Protein AF-A0A841JIX0-F1 (afdb_monomer_lite)

Radius of gyration: 22.41 Å; chains: 1; bounding box: 49×36×81 Å

Secondary structure (DSSP, 8-state):
-------HHHHHHHHHHHHHHTHHHHHHHHHHHHTS--S-HHHHHHHHHHHHHHHHT-HHHHHHHHHHHHHHHHHHHHHHHHH--HHHHGGGGTS-PPPP-THHHHT--HHHHHHHHHHTTSS-HHHHHHHHHHIIIIIIHHHTT-HHHHTTT-EEEEEE--STTSPPEEEEEEGGGSTTHHHHHHHHHHHHHHHHHHHHHHHHHHHGGGGS-TTS---PPPPP---

Foldseek 3Di:
DDDDDQDPVNVVVVVQCVQQVCLVVLLVLLCLLLVDDLPPCQQNVLLVVLSVCSSSLVLLVSLQSLLVNLLSVLLVLVVLVVVNAPVVVCVCVVPVDDDDDSCVRPVDDSLVSLVVCVVVVLDDPVLSVVVVLCCQQRVVCSVVVPLCRPQPPPWDWDFDDDDPPDDTDIDIDRLSPDPVNVVVSSVSSNVCSSVSSLSSSQSCQSRSCSNPPVVDRPPDDRDDDDD

pLDDT: mean 85.59, std 12.54, range [37.72, 98.06]

Structure (mmCIF, N/CA/C/O backbone):
data_AF-A0A841JIX0-F1
#
_entry.id   AF-A0A841JIX0-F1
#
loop_
_atom_site.group_PDB
_atom_site.id
_atom_site.type_symbol
_atom_site.label_atom_id
_atom_site.label_alt_id
_atom_site.label_comp_id
_atom_site.label_asym_id
_atom_site.label_entity_id
_atom_site.label_seq_id
_atom_site.pdbx_PDB_ins_code
_atom_site.Cartn_x
_atom_site.Cartn_y
_atom_site.Cartn_z
_atom_site.occupancy
_atom_site.B_iso_or_equiv
_atom_site.auth_seq_id
_atom_site.auth_comp_id
_atom_site.auth_asym_id
_atom_site.auth_atom_id
_atom_site.pdbx_PDB_model_num
ATOM 1 N N . MET A 1 1 ? -26.847 14.791 39.588 1.00 37.72 1 MET A N 1
ATOM 2 C CA . MET A 1 1 ? -25.998 15.243 38.464 1.00 37.72 1 MET A CA 1
ATOM 3 C C . MET A 1 1 ? -26.853 15.231 37.213 1.00 37.72 1 MET A C 1
ATOM 5 O O . MET A 1 1 ? -27.379 14.176 36.897 1.00 37.72 1 MET A O 1
ATOM 9 N N . LYS A 1 2 ? -27.079 16.381 36.569 1.00 40.59 2 LYS A N 1
ATOM 10 C CA . LYS A 1 2 ? -27.735 16.415 35.253 1.00 40.59 2 LYS A CA 1
ATOM 11 C C . LYS A 1 2 ? -26.678 16.040 34.217 1.00 40.59 2 LYS A C 1
ATOM 13 O O . LYS A 1 2 ? -25.680 16.749 34.122 1.00 40.59 2 LYS A O 1
ATOM 18 N N . GLU A 1 3 ? -26.867 14.931 33.507 1.00 45.16 3 GLU A N 1
ATOM 19 C CA . GLU A 1 3 ? -26.098 14.645 32.294 1.00 45.16 3 GLU A CA 1
ATOM 20 C C . GLU A 1 3 ? -26.324 15.801 31.322 1.00 45.16 3 GLU A C 1
ATOM 22 O O . GLU A 1 3 ? -27.454 16.102 30.936 1.00 45.16 3 GLU A O 1
ATOM 27 N N . THR A 1 4 ? -25.258 16.528 31.005 1.00 57.25 4 THR A N 1
ATOM 28 C CA . THR A 1 4 ? -25.310 17.618 30.039 1.00 57.25 4 THR A CA 1
ATOM 29 C C . THR A 1 4 ? -25.551 17.007 28.666 1.00 57.25 4 THR A C 1
ATOM 31 O O . THR A 1 4 ? -24.679 16.331 28.124 1.00 57.25 4 THR A O 1
ATOM 34 N N . GLU A 1 5 ? -26.742 17.229 28.118 1.00 56.84 5 GLU A N 1
ATOM 35 C CA . GLU A 1 5 ? -27.159 16.702 26.821 1.00 56.84 5 GLU A CA 1
ATOM 36 C C . GLU A 1 5 ? -26.184 17.173 25.722 1.00 56.84 5 GLU A C 1
ATOM 38 O O . GLU A 1 5 ? -25.984 18.373 25.493 1.00 56.84 5 GLU A O 1
ATOM 43 N N . MET A 1 6 ? -25.491 16.222 25.090 1.00 68.31 6 MET A N 1
ATOM 44 C CA . MET A 1 6 ? -24.488 16.503 24.066 1.00 68.31 6 MET A CA 1
ATOM 45 C C . MET A 1 6 ? -25.188 16.831 22.746 1.00 68.31 6 MET A C 1
ATOM 47 O O . MET A 1 6 ? -25.712 15.952 22.068 1.00 68.31 6 MET A O 1
ATOM 51 N N . THR A 1 7 ? -25.199 18.113 22.376 1.00 79.75 7 THR A N 1
ATOM 52 C CA . THR A 1 7 ? -25.824 18.561 21.126 1.00 79.75 7 THR A CA 1
ATOM 53 C C . THR A 1 7 ? -25.061 18.039 19.905 1.00 79.75 7 THR A C 1
ATOM 55 O O . THR A 1 7 ? -23.844 17.837 19.945 1.00 79.75 7 THR A O 1
ATOM 58 N N . ARG A 1 8 ? -25.769 17.855 18.782 1.00 61.97 8 ARG A N 1
ATOM 59 C CA . ARG A 1 8 ? -25.197 17.375 17.510 1.00 61.97 8 ARG A CA 1
ATOM 60 C C . ARG A 1 8 ? -23.995 18.210 17.052 1.00 61.97 8 ARG A C 1
ATOM 62 O O . ARG A 1 8 ? -23.012 17.644 16.583 1.00 61.97 8 ARG A O 1
ATOM 69 N N . GLU A 1 9 ? -24.042 19.532 17.226 1.00 74.25 9 GLU A N 1
ATOM 70 C CA . GLU A 1 9 ? -22.932 20.433 16.881 1.00 74.25 9 GLU A CA 1
ATOM 71 C C . GLU A 1 9 ? -21.717 20.247 17.795 1.00 74.25 9 GLU A C 1
ATOM 73 O O . GLU A 1 9 ? -20.586 20.256 17.315 1.00 74.25 9 GLU A O 1
ATOM 78 N N . LYS A 1 10 ? -21.928 20.025 19.101 1.00 66.19 10 LYS A N 1
ATOM 79 C CA . LYS A 1 10 ? -20.838 19.749 20.050 1.00 66.19 10 LYS A CA 1
ATOM 80 C C . LYS A 1 10 ? -20.182 18.399 19.777 1.00 66.19 10 LYS A C 1
ATOM 82 O O . LYS A 1 10 ? -18.958 18.309 19.828 1.00 66.19 10 LYS A O 1
ATOM 87 N N . LEU A 1 11 ? -20.972 17.382 19.431 1.00 57.88 11 LEU A N 1
ATOM 88 C CA . LEU A 1 11 ? -20.460 16.074 19.020 1.00 57.88 11 LEU A CA 1
ATOM 89 C C . LEU A 1 11 ? -19.642 16.176 17.723 1.0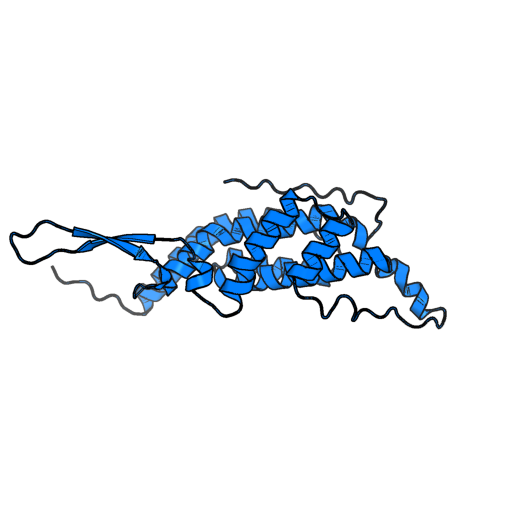0 57.88 11 LEU A C 1
ATOM 91 O O . LEU A 1 11 ? -18.514 15.695 17.676 1.00 57.88 11 LEU A O 1
ATOM 95 N N . LEU A 1 12 ? -20.173 16.850 16.695 1.00 60.22 12 LEU A N 1
ATOM 96 C CA . LEU A 1 12 ? -19.459 17.092 15.435 1.00 60.22 12 LEU A CA 1
ATOM 97 C C . LEU A 1 12 ? -18.158 17.866 15.660 1.00 60.22 12 LEU A C 1
ATOM 99 O O . LEU A 1 12 ? -17.115 17.456 15.162 1.00 60.22 12 LEU A O 1
ATOM 103 N N . SER A 1 13 ? -18.203 18.943 16.444 1.00 68.56 13 SER A N 1
ATOM 104 C CA . SER A 1 13 ? -17.020 19.736 16.780 1.00 68.56 13 SER A CA 1
ATOM 105 C C . SER A 1 13 ? -15.977 18.900 17.524 1.00 68.56 13 SER A C 1
ATOM 107 O O . SER A 1 13 ? -14.810 18.914 17.151 1.00 68.56 13 SER A O 1
ATOM 109 N N . SER A 1 14 ? -16.385 18.083 18.499 1.00 61.22 14 SER A N 1
ATOM 110 C CA . SER A 1 14 ? -15.478 17.191 19.232 1.00 61.22 14 SER A CA 1
ATOM 111 C C . SER A 1 14 ? -14.825 16.134 18.331 1.00 61.22 14 SER A C 1
ATOM 113 O O . SER A 1 14 ? -13.613 15.929 18.416 1.00 61.22 14 SER A O 1
ATOM 115 N N . ILE A 1 15 ? -15.592 15.517 17.423 1.00 63.22 15 ILE A N 1
ATOM 116 C CA . ILE A 1 15 ? -15.074 14.551 16.440 1.00 63.22 15 ILE A CA 1
ATOM 117 C C . ILE A 1 15 ? -14.079 15.227 15.492 1.00 63.22 15 ILE A C 1
ATOM 119 O O . ILE A 1 15 ? -12.997 14.693 15.245 1.00 63.22 15 ILE A O 1
ATOM 123 N N . LEU A 1 16 ? -14.425 16.407 14.970 1.00 64.69 16 LEU A N 1
ATOM 124 C CA . LEU A 1 16 ? -13.561 17.157 14.061 1.00 64.69 16 LEU A CA 1
ATOM 125 C C . LEU A 1 16 ? -12.286 17.610 14.779 1.00 64.69 16 LEU A C 1
ATOM 127 O O . LEU A 1 16 ? -11.196 17.359 14.276 1.00 64.69 16 LEU A O 1
ATOM 131 N N . MET A 1 17 ? -12.388 18.192 15.976 1.00 65.94 17 MET A N 1
ATOM 132 C CA . MET A 1 17 ? -11.222 18.624 16.752 1.00 65.94 17 MET A CA 1
ATOM 133 C C . MET A 1 17 ? -10.288 17.459 17.089 1.00 65.94 17 MET A C 1
ATOM 135 O O . MET A 1 17 ? -9.080 17.616 16.941 1.00 65.94 17 MET A O 1
ATOM 139 N N . GLY A 1 18 ? -10.817 16.284 17.451 1.00 68.00 18 GLY A N 1
ATOM 140 C CA . GLY A 1 18 ? -10.003 15.083 17.674 1.00 68.00 18 GLY A CA 1
ATOM 141 C C . GLY A 1 18 ? -9.320 14.568 16.400 1.00 68.00 18 GLY A C 1
ATOM 142 O O . GLY A 1 18 ? -8.139 14.222 16.414 1.00 68.00 18 GLY A O 1
ATOM 143 N N . LYS A 1 19 ? -10.020 14.572 15.257 1.00 65.62 19 LYS A N 1
ATOM 144 C CA . LYS A 1 19 ? -9.418 14.176 13.972 1.00 65.62 19 LYS A CA 1
ATOM 145 C C . LYS A 1 19 ? -8.372 15.176 13.479 1.00 65.62 19 LYS A C 1
ATOM 147 O O . LYS A 1 19 ? -7.375 14.750 12.894 1.00 65.62 19 LYS A O 1
ATOM 152 N N . PHE A 1 20 ? -8.562 16.473 13.718 1.00 66.31 20 PHE A N 1
ATOM 153 C CA . PHE A 1 20 ? -7.634 17.526 13.300 1.00 66.31 20 PHE A CA 1
ATOM 154 C C . PHE A 1 20 ? -6.476 17.751 14.276 1.00 66.31 20 PHE A C 1
ATOM 156 O O . PHE A 1 20 ? -5.405 18.158 13.829 1.00 66.31 20 PHE A O 1
ATOM 163 N N . SER A 1 21 ? -6.611 17.418 15.566 1.00 71.62 21 SER A N 1
ATOM 164 C CA . SER A 1 21 ? -5.494 17.522 16.520 1.00 71.62 21 SER A CA 1
ATOM 165 C C . SER A 1 21 ? -4.303 16.655 16.111 1.00 71.62 21 SER A C 1
ATOM 167 O O . SER A 1 21 ? -3.154 17.041 16.310 1.00 71.62 21 SER A O 1
ATOM 169 N N . SER A 1 22 ? -4.565 15.519 15.460 1.00 79.94 22 SER A N 1
ATOM 170 C CA . SER A 1 22 ? -3.525 14.642 14.912 1.00 79.94 22 SER A CA 1
ATOM 171 C C . SER A 1 22 ? -3.105 15.009 13.486 1.00 79.94 22 SER A C 1
ATOM 173 O O . SER A 1 22 ? -2.127 14.457 12.986 1.00 79.94 22 SER A O 1
ATOM 175 N N . ALA A 1 23 ? -3.803 15.929 12.809 1.00 83.56 23 ALA A N 1
ATOM 176 C CA . ALA A 1 23 ? -3.515 16.272 11.416 1.00 83.56 23 ALA A CA 1
ATOM 177 C C . ALA A 1 23 ? -2.129 16.903 11.247 1.00 83.56 23 ALA A C 1
ATOM 179 O O . ALA A 1 23 ? -1.459 16.599 10.269 1.00 83.56 23 ALA A O 1
ATOM 180 N N . VAL A 1 24 ? -1.660 17.701 12.213 1.00 84.12 24 VAL A N 1
ATOM 181 C CA . VAL A 1 24 ? -0.304 18.284 12.184 1.00 84.12 24 VAL A CA 1
ATOM 182 C C . VAL A 1 24 ? 0.767 17.191 12.230 1.00 84.12 24 VAL A C 1
ATOM 184 O O . VAL A 1 24 ? 1.710 17.215 11.444 1.00 84.12 24 VAL A O 1
ATOM 187 N N . VAL A 1 25 ? 0.594 16.191 13.102 1.00 89.25 25 VAL A N 1
ATOM 188 C CA . VAL A 1 25 ? 1.513 15.045 13.205 1.00 89.25 25 VAL A CA 1
ATOM 189 C C . VAL A 1 25 ? 1.504 14.233 11.911 1.00 89.25 25 VAL A C 1
ATOM 191 O O . VAL A 1 25 ? 2.561 13.934 11.357 1.00 89.25 25 VAL A O 1
ATOM 194 N N . ARG A 1 26 ? 0.312 13.932 11.384 1.00 92.62 26 ARG A N 1
ATOM 195 C CA . ARG A 1 26 ? 0.165 13.182 10.131 1.00 92.62 26 ARG A CA 1
ATOM 196 C C . ARG A 1 26 ? 0.686 13.946 8.922 1.00 92.62 26 ARG A C 1
ATOM 198 O O . ARG A 1 26 ? 1.206 13.322 8.006 1.00 92.62 26 ARG A O 1
ATOM 205 N N . LEU A 1 27 ? 0.574 15.273 8.918 1.00 91.44 27 LEU A N 1
ATOM 206 C CA . LEU A 1 27 ? 1.157 16.132 7.892 1.00 91.44 27 LEU A CA 1
ATOM 207 C C . LEU A 1 27 ? 2.681 16.049 7.920 1.00 91.44 27 LEU A C 1
ATOM 209 O O . LEU A 1 27 ? 3.275 15.807 6.876 1.00 91.44 27 LEU A O 1
ATOM 213 N N . ALA A 1 28 ? 3.300 16.165 9.097 1.00 91.00 28 ALA A N 1
ATOM 214 C CA . ALA A 1 28 ? 4.748 16.019 9.237 1.00 91.00 28 ALA A CA 1
ATOM 215 C C . ALA A 1 28 ? 5.239 14.640 8.759 1.00 91.00 28 ALA A C 1
ATOM 217 O O . ALA A 1 28 ? 6.273 14.537 8.106 1.00 91.00 28 ALA A O 1
ATOM 218 N N . GLN A 1 29 ? 4.470 13.579 9.026 1.00 93.62 29 GLN A N 1
ATOM 219 C CA . GLN A 1 29 ? 4.743 12.244 8.490 1.00 93.62 29 GLN A CA 1
ATOM 220 C C . GLN A 1 29 ? 4.590 12.204 6.964 1.00 93.62 29 GLN A C 1
ATOM 222 O O . GLN A 1 29 ? 5.524 11.819 6.268 1.00 93.62 29 GLN A O 1
ATOM 227 N N . ALA A 1 30 ? 3.447 12.638 6.426 1.00 93.88 30 ALA A N 1
ATOM 228 C CA . ALA A 1 30 ? 3.170 12.623 4.991 1.00 93.88 30 ALA A CA 1
ATOM 229 C C . ALA A 1 30 ? 4.178 13.458 4.185 1.00 93.88 30 ALA A C 1
ATOM 231 O O . ALA A 1 30 ? 4.522 13.069 3.073 1.00 93.88 30 ALA A O 1
ATOM 232 N N . GLN A 1 31 ? 4.717 14.538 4.755 1.00 93.44 31 GLN A N 1
ATOM 233 C CA . GLN A 1 31 ? 5.768 15.347 4.132 1.00 93.44 31 GLN A CA 1
ATOM 234 C C . GLN A 1 31 ? 7.029 14.539 3.798 1.00 93.44 31 GLN A C 1
ATOM 236 O O . GLN A 1 31 ? 7.678 14.845 2.803 1.00 93.44 31 GLN A O 1
ATOM 241 N N . LEU A 1 32 ? 7.337 13.468 4.539 1.00 91.94 32 LEU A N 1
ATOM 242 C CA . LEU A 1 32 ? 8.440 12.555 4.202 1.00 91.94 32 LEU A CA 1
ATOM 243 C C . LEU A 1 32 ? 8.226 11.840 2.857 1.00 91.94 32 LEU A C 1
ATOM 245 O O . LEU A 1 32 ? 9.189 11.430 2.222 1.00 91.94 32 LEU A O 1
ATOM 249 N N . ILE A 1 33 ? 6.967 11.685 2.436 1.00 93.38 33 ILE A N 1
ATOM 250 C CA . ILE A 1 33 ? 6.562 11.050 1.175 1.00 93.38 33 ILE A CA 1
ATOM 251 C C . ILE A 1 33 ? 6.367 12.099 0.074 1.00 93.38 33 ILE A C 1
ATOM 253 O O . ILE A 1 33 ? 6.728 11.881 -1.081 1.00 93.38 33 ILE A O 1
ATOM 257 N N . THR A 1 34 ? 5.759 13.238 0.407 1.00 91.00 34 THR A N 1
ATOM 258 C CA . THR A 1 34 ? 5.333 14.237 -0.584 1.00 91.00 34 THR A CA 1
ATOM 259 C C . THR A 1 34 ? 6.394 15.291 -0.901 1.00 91.00 34 THR A C 1
ATOM 261 O O . THR A 1 34 ? 6.181 16.090 -1.807 1.00 91.00 34 THR A O 1
ATOM 264 N N . ALA A 1 35 ? 7.510 15.337 -0.164 1.00 89.31 35 ALA A N 1
ATOM 265 C CA . ALA A 1 35 ? 8.604 16.278 -0.428 1.00 89.31 35 ALA A CA 1
ATOM 266 C C . ALA A 1 35 ? 9.336 16.002 -1.751 1.00 89.31 35 ALA A C 1
ATOM 268 O O . ALA A 1 35 ? 9.959 16.898 -2.313 1.00 89.31 35 ALA A O 1
ATOM 269 N N . GLU A 1 36 ? 9.254 14.772 -2.247 1.00 88.00 36 GLU A N 1
ATOM 270 C CA . GLU A 1 36 ? 9.905 14.337 -3.476 1.00 88.00 36 GLU A CA 1
ATOM 271 C C . GLU A 1 36 ? 8.850 13.923 -4.499 1.00 88.00 36 GLU A C 1
ATOM 273 O O . GLU A 1 36 ? 7.800 13.390 -4.143 1.00 88.00 36 GLU A O 1
ATOM 278 N N . SER A 1 37 ? 9.130 14.163 -5.778 1.00 90.38 37 SER A N 1
ATOM 279 C CA . SER A 1 37 ? 8.305 13.713 -6.900 1.00 90.38 37 SER A CA 1
ATOM 280 C C . SER A 1 37 ? 9.047 12.628 -7.665 1.00 90.38 37 SER A C 1
ATOM 282 O O . SER A 1 37 ? 10.252 12.750 -7.895 1.00 90.38 37 SER A O 1
ATOM 284 N N . PHE A 1 38 ? 8.332 11.588 -8.091 1.00 91.38 38 PHE A N 1
ATOM 285 C CA . PHE A 1 38 ? 8.901 10.562 -8.958 1.00 91.38 38 PHE A CA 1
ATOM 286 C C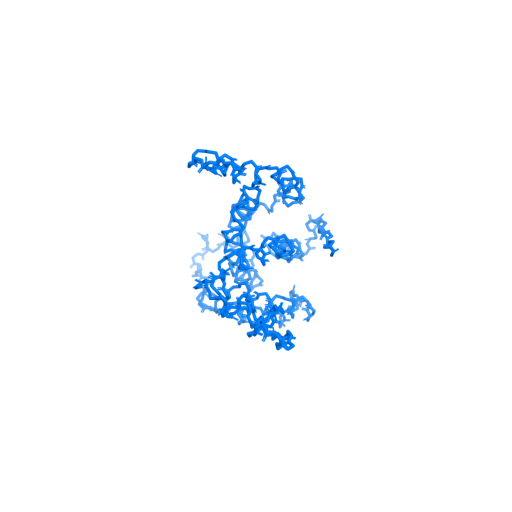 . PHE A 1 38 ? 8.875 10.959 -10.430 1.00 91.38 38 PHE A C 1
ATOM 288 O O . PHE A 1 38 ? 9.497 10.263 -11.230 1.00 91.38 38 PHE A O 1
ATOM 295 N N . MET A 1 39 ? 8.199 12.056 -10.791 1.00 89.62 39 MET A N 1
ATOM 296 C CA . MET A 1 39 ? 7.989 12.482 -12.179 1.00 89.62 39 MET A CA 1
ATOM 297 C C . MET A 1 39 ? 7.285 11.400 -13.014 1.00 89.62 39 MET A C 1
ATOM 299 O O . MET A 1 39 ? 7.548 11.248 -14.206 1.00 89.62 39 MET A O 1
ATOM 303 N N . VAL A 1 40 ? 6.394 10.640 -12.374 1.00 90.06 40 VAL A N 1
ATOM 304 C CA . VAL A 1 40 ? 5.544 9.624 -13.002 1.00 90.06 40 VAL A CA 1
ATOM 305 C C . VAL A 1 40 ? 4.117 9.889 -12.522 1.00 90.06 40 VAL A C 1
ATOM 307 O O . VAL A 1 40 ? 3.743 9.412 -11.447 1.00 90.06 40 VAL A O 1
ATOM 310 N N . PRO A 1 41 ? 3.314 10.670 -13.270 1.00 90.00 41 PRO A N 1
ATOM 311 C CA . PRO A 1 41 ? 1.983 11.104 -12.838 1.00 90.00 41 PRO A CA 1
ATOM 312 C C . PRO A 1 41 ? 1.064 9.959 -12.397 1.00 90.00 41 PRO A C 1
ATOM 314 O O . PRO A 1 41 ? 0.338 10.092 -11.413 1.00 90.00 41 PRO A O 1
ATOM 317 N N . GLU A 1 42 ? 1.148 8.809 -13.067 1.00 88.62 42 GLU A N 1
ATOM 318 C CA . GLU A 1 42 ? 0.384 7.593 -12.766 1.00 88.62 42 GLU A CA 1
ATOM 319 C C . GLU A 1 42 ? 0.683 7.019 -11.370 1.00 88.62 42 GLU A C 1
ATOM 321 O O . GLU A 1 42 ? -0.088 6.206 -10.858 1.00 88.62 42 GLU A O 1
ATOM 326 N N . ILE A 1 43 ? 1.795 7.433 -10.757 1.00 93.75 43 ILE A N 1
ATOM 327 C CA . ILE A 1 43 ? 2.223 7.064 -9.405 1.00 93.75 43 ILE A CA 1
ATOM 328 C C . ILE A 1 43 ? 2.070 8.258 -8.459 1.00 93.75 43 ILE A C 1
ATOM 330 O O . ILE A 1 43 ? 1.509 8.108 -7.374 1.00 93.75 43 ILE A O 1
ATOM 334 N N . ASP A 1 44 ? 2.559 9.436 -8.857 1.00 94.38 44 ASP A N 1
ATOM 335 C CA . ASP A 1 44 ? 2.584 10.638 -8.018 1.00 94.38 44 ASP A CA 1
ATOM 336 C C . ASP A 1 44 ? 1.171 11.070 -7.602 1.00 94.38 44 ASP A C 1
ATOM 338 O O . ASP A 1 44 ? 0.943 11.361 -6.429 1.00 94.38 44 ASP A O 1
ATOM 342 N N . ILE A 1 45 ? 0.201 11.052 -8.523 1.00 94.56 45 ILE A N 1
ATOM 343 C CA . ILE A 1 45 ? -1.181 11.469 -8.242 1.00 94.56 45 ILE A CA 1
ATOM 344 C C . ILE A 1 45 ? -1.834 10.577 -7.168 1.00 94.56 45 ILE A C 1
ATOM 346 O O . ILE A 1 45 ? -2.169 11.101 -6.101 1.00 94.56 45 ILE A O 1
ATOM 350 N N . PRO A 1 46 ? -1.975 9.246 -7.360 1.00 95.38 46 PRO A N 1
ATOM 351 C CA . PRO A 1 46 ? -2.592 8.390 -6.344 1.00 95.38 46 PRO A CA 1
ATOM 352 C C . PRO A 1 46 ? -1.794 8.348 -5.031 1.00 95.38 46 PRO A C 1
ATOM 354 O O . PRO A 1 46 ? -2.387 8.192 -3.960 1.00 95.38 46 PRO A O 1
ATOM 357 N N . ARG A 1 47 ? -0.464 8.533 -5.076 1.00 96.25 47 ARG A N 1
ATOM 358 C CA . ARG A 1 47 ? 0.360 8.681 -3.866 1.00 96.25 47 ARG A CA 1
ATOM 359 C C . ARG A 1 47 ? -0.045 9.917 -3.062 1.00 96.25 47 ARG A C 1
ATOM 361 O O . ARG A 1 47 ? -0.295 9.805 -1.861 1.00 96.25 47 ARG A O 1
ATOM 368 N N . MET A 1 48 ? -0.142 11.076 -3.714 1.00 96.88 48 MET A N 1
ATOM 369 C CA . MET A 1 48 ? -0.548 12.329 -3.070 1.00 96.88 48 MET A CA 1
ATOM 370 C C . MET A 1 48 ? -1.966 12.239 -2.498 1.00 96.88 48 MET A C 1
ATOM 372 O O . MET A 1 48 ? -2.209 12.696 -1.381 1.00 96.88 48 MET A O 1
ATOM 376 N N . GLU A 1 49 ? -2.897 11.605 -3.211 1.00 97.50 49 GLU A N 1
ATOM 377 C CA . GLU A 1 49 ? -4.269 11.399 -2.732 1.00 97.50 49 GLU A CA 1
ATOM 378 C C . GLU A 1 49 ? -4.328 10.512 -1.479 1.00 97.50 49 GLU A C 1
ATOM 380 O O . GLU A 1 49 ? -5.032 10.847 -0.517 1.00 97.50 49 GLU A O 1
ATOM 385 N N . ALA A 1 50 ? -3.554 9.421 -1.441 1.00 98.00 50 ALA A N 1
ATOM 386 C CA . ALA A 1 50 ? -3.443 8.568 -0.258 1.00 98.00 50 ALA A CA 1
ATOM 387 C C . ALA A 1 50 ? -2.867 9.342 0.944 1.00 98.00 50 ALA A C 1
ATOM 389 O O . ALA A 1 50 ? -3.425 9.281 2.046 1.00 98.00 50 ALA A O 1
ATOM 390 N N . CYS A 1 51 ? -1.811 10.137 0.728 1.00 97.19 51 CYS A N 1
ATOM 391 C CA . CYS A 1 51 ? -1.245 11.027 1.744 1.00 97.19 51 CYS A CA 1
ATOM 392 C C . CYS A 1 51 ? -2.267 12.057 2.245 1.00 97.19 51 CYS A C 1
ATOM 394 O O . CYS A 1 51 ? -2.412 12.234 3.453 1.00 97.19 51 CYS A O 1
ATOM 396 N N . ASN A 1 52 ? -3.029 12.691 1.354 1.00 96.00 52 ASN A N 1
ATOM 397 C CA . ASN A 1 52 ? -4.062 13.654 1.740 1.00 96.00 52 ASN A CA 1
ATOM 398 C C . ASN A 1 52 ? -5.139 12.999 2.615 1.00 96.00 52 ASN A C 1
ATOM 400 O O . ASN A 1 52 ? -5.490 13.541 3.665 1.00 96.00 52 ASN A O 1
ATOM 404 N N . CYS A 1 53 ? -5.601 11.800 2.243 1.00 96.56 53 CYS A N 1
ATOM 405 C CA . CYS A 1 53 ? -6.542 11.023 3.053 1.00 96.56 53 CYS A CA 1
ATOM 406 C C . CYS A 1 53 ? -5.973 10.689 4.437 1.00 96.56 53 CYS A C 1
ATOM 408 O O . CYS A 1 53 ? -6.693 10.766 5.437 1.00 96.56 53 CYS A O 1
ATOM 410 N N . TYR A 1 54 ? -4.680 10.356 4.509 1.00 96.00 54 TYR A N 1
ATOM 411 C CA . TYR A 1 54 ? -3.991 10.136 5.776 1.00 96.00 54 TYR A CA 1
ATOM 412 C C . TYR A 1 54 ? -4.021 11.399 6.644 1.00 96.00 54 TYR A C 1
ATOM 414 O O . TYR A 1 54 ? -4.493 11.346 7.778 1.00 96.00 54 TYR A O 1
ATOM 422 N N . VAL A 1 55 ? -3.601 12.546 6.100 1.00 93.81 55 VAL A N 1
ATOM 423 C CA . VAL A 1 55 ? -3.508 13.824 6.826 1.00 93.81 55 VAL A CA 1
ATOM 424 C C . VAL A 1 55 ? -4.850 14.245 7.423 1.00 93.81 55 VAL A C 1
ATOM 426 O O . VAL A 1 55 ? -4.911 14.565 8.616 1.00 93.81 55 VAL A O 1
ATOM 429 N N . ILE A 1 56 ? -5.934 14.181 6.643 1.00 91.62 56 ILE A N 1
ATOM 430 C CA . ILE A 1 56 ? -7.276 14.593 7.096 1.00 91.62 56 ILE A CA 1
ATOM 431 C C . ILE A 1 56 ? -7.969 13.554 7.994 1.00 91.62 56 ILE A C 1
ATOM 433 O O . ILE A 1 56 ? -9.046 13.818 8.525 1.00 91.62 56 ILE A O 1
ATOM 437 N N . GLY A 1 57 ? -7.378 12.370 8.181 1.00 90.38 57 GLY A N 1
ATOM 438 C CA . GLY A 1 57 ? -7.948 11.317 9.024 1.00 90.38 57 GLY A CA 1
ATOM 439 C C . GLY A 1 57 ? -9.092 10.543 8.380 1.00 90.38 57 GLY A C 1
ATOM 440 O O . GLY A 1 57 ? -9.940 9.986 9.082 1.00 90.38 57 GLY A O 1
ATOM 441 N N . ALA A 1 58 ? -9.105 10.489 7.049 1.00 92.50 58 ALA A N 1
ATOM 442 C CA . ALA A 1 58 ? -9.916 9.563 6.269 1.00 92.50 58 ALA A CA 1
ATOM 443 C C . ALA A 1 58 ? -9.144 8.239 6.109 1.00 92.50 58 ALA A C 1
ATOM 445 O O . ALA A 1 58 ? -8.731 7.860 5.014 1.00 92.50 58 ALA A O 1
ATOM 446 N N . ILE A 1 59 ? -8.885 7.551 7.226 1.00 94.06 59 ILE A N 1
ATOM 447 C CA . ILE A 1 59 ? -7.867 6.492 7.284 1.00 94.06 59 ILE A CA 1
ATOM 448 C C . ILE A 1 59 ? -8.249 5.253 6.467 1.00 94.06 59 ILE A C 1
ATOM 450 O O . ILE A 1 59 ? -7.419 4.731 5.723 1.00 94.06 59 ILE A O 1
ATOM 454 N N . SER A 1 60 ? -9.509 4.824 6.521 1.00 93.62 60 SER A N 1
ATOM 455 C CA . SER A 1 60 ? -9.995 3.728 5.670 1.00 93.62 60 SER A CA 1
ATOM 456 C C . SER A 1 60 ? -9.879 4.058 4.167 1.00 93.62 60 SER A C 1
ATOM 458 O O . SER A 1 60 ? -9.526 3.190 3.364 1.00 93.62 60 SER A O 1
ATOM 460 N N . ALA A 1 61 ? -10.086 5.324 3.780 1.00 95.00 61 ALA A N 1
ATOM 461 C CA . ALA A 1 61 ? -9.880 5.781 2.403 1.00 95.00 61 ALA A CA 1
ATOM 462 C C . ALA A 1 61 ? -8.389 5.801 2.025 1.00 95.00 61 ALA A C 1
ATOM 464 O O . ALA A 1 61 ? -8.032 5.335 0.948 1.00 95.00 61 ALA A O 1
ATOM 465 N N . CYS A 1 62 ? -7.510 6.238 2.935 1.00 97.44 62 CYS A N 1
ATOM 466 C CA . CYS A 1 62 ? -6.057 6.152 2.762 1.00 97.44 62 CYS A CA 1
ATOM 467 C C . CYS A 1 62 ? -5.603 4.709 2.484 1.00 97.44 62 CYS A C 1
ATOM 469 O O . CYS A 1 62 ? -4.900 4.471 1.502 1.00 97.44 62 CYS A O 1
ATOM 471 N N . ILE A 1 63 ? -6.051 3.730 3.280 1.00 97.88 63 ILE A N 1
ATOM 472 C CA . ILE A 1 63 ? -5.724 2.309 3.059 1.00 97.88 63 ILE A CA 1
ATOM 473 C C . ILE A 1 63 ? -6.227 1.838 1.690 1.00 97.88 63 ILE A C 1
ATOM 475 O O . ILE A 1 63 ? -5.501 1.158 0.965 1.00 97.88 63 ILE A O 1
ATOM 479 N N . THR A 1 64 ? -7.444 2.227 1.311 1.00 96.38 64 THR A N 1
ATOM 480 C CA . THR A 1 64 ? -8.043 1.850 0.022 1.00 96.38 64 THR A CA 1
ATOM 481 C C . THR A 1 64 ? -7.256 2.420 -1.160 1.00 96.38 64 THR A C 1
ATOM 483 O O . THR A 1 64 ? -6.894 1.679 -2.071 1.00 96.38 64 THR A O 1
ATOM 486 N N . LEU A 1 65 ? -6.900 3.705 -1.123 1.00 97.44 65 LEU A N 1
ATOM 487 C CA . LEU A 1 65 ? -6.057 4.325 -2.150 1.00 97.44 65 LEU A CA 1
ATOM 488 C C . LEU A 1 65 ? -4.649 3.722 -2.172 1.00 97.44 65 LEU A C 1
ATOM 490 O O . LEU A 1 65 ? -4.101 3.489 -3.246 1.00 97.44 65 LEU A O 1
ATOM 494 N N . THR A 1 66 ? -4.097 3.365 -1.010 1.00 98.06 66 THR A N 1
ATOM 495 C CA . THR A 1 66 ? -2.811 2.655 -0.914 1.00 98.06 66 THR A CA 1
ATOM 496 C C . THR A 1 66 ? -2.882 1.270 -1.571 1.00 98.06 66 THR A C 1
ATOM 498 O O . THR A 1 66 ? -1.937 0.866 -2.247 1.00 98.06 66 THR A O 1
ATOM 501 N N . ASN A 1 67 ? -4.010 0.554 -1.450 1.00 97.00 67 ASN A N 1
ATOM 502 C CA . ASN A 1 67 ? -4.236 -0.708 -2.166 1.00 97.00 67 ASN A CA 1
ATOM 503 C C . ASN A 1 67 ? -4.222 -0.506 -3.686 1.00 97.00 67 ASN A C 1
ATOM 505 O O . ASN A 1 67 ? -3.581 -1.279 -4.401 1.00 97.00 67 ASN A O 1
ATOM 509 N N . HIS A 1 68 ? -4.913 0.527 -4.178 1.00 95.19 68 HIS A N 1
ATOM 510 C CA . HIS A 1 68 ? -4.936 0.852 -5.604 1.00 95.19 68 HIS A CA 1
ATOM 511 C C . HIS A 1 68 ? -3.551 1.249 -6.121 1.00 95.19 68 HIS A C 1
ATOM 513 O O . HIS A 1 68 ? -3.131 0.742 -7.162 1.00 95.19 68 HIS A O 1
ATOM 519 N N . LEU A 1 69 ? -2.823 2.078 -5.366 1.00 97.06 69 LEU A N 1
ATOM 520 C CA . LEU A 1 69 ? -1.447 2.463 -5.667 1.00 97.06 69 LEU A CA 1
ATOM 521 C C . LEU A 1 69 ? -0.540 1.233 -5.773 1.00 97.06 69 LEU A C 1
ATOM 523 O O . LEU A 1 69 ? 0.143 1.074 -6.779 1.00 97.06 69 LEU A O 1
ATOM 527 N N . LEU A 1 70 ? -0.570 0.335 -4.781 1.00 97.56 70 LEU A N 1
ATOM 528 C CA . LEU A 1 70 ? 0.235 -0.888 -4.788 1.00 97.56 70 LEU A CA 1
ATOM 529 C C . LEU A 1 70 ? -0.090 -1.773 -5.999 1.00 97.56 70 LEU A C 1
ATOM 531 O O . LEU A 1 70 ? 0.817 -2.212 -6.705 1.00 97.56 70 LEU A O 1
ATOM 535 N N . GLU A 1 71 ? -1.375 -2.033 -6.258 1.00 95.56 71 GLU A N 1
ATOM 536 C CA . GLU A 1 71 ? -1.777 -2.911 -7.358 1.00 95.56 71 GLU A CA 1
ATOM 537 C C . GLU A 1 71 ? -1.398 -2.331 -8.722 1.00 95.56 71 GLU A C 1
ATOM 539 O O . GLU A 1 71 ? -0.848 -3.054 -9.562 1.00 95.56 71 GLU A O 1
ATOM 544 N N . ARG A 1 72 ? -1.635 -1.031 -8.932 1.00 94.38 72 ARG A N 1
ATOM 545 C CA . ARG A 1 72 ? -1.248 -0.360 -10.173 1.00 94.38 72 ARG A CA 1
ATOM 546 C C . ARG A 1 72 ? 0.267 -0.338 -10.328 1.00 94.38 72 ARG A C 1
ATOM 548 O O . ARG A 1 72 ? 0.760 -0.751 -11.374 1.00 94.38 72 ARG A O 1
ATOM 555 N N . TYR A 1 73 ? 0.998 0.057 -9.286 1.00 96.62 73 TYR A N 1
ATOM 556 C CA . TYR A 1 73 ? 2.453 0.155 -9.326 1.00 96.62 73 TYR A CA 1
ATOM 557 C C . TYR A 1 73 ? 3.117 -1.182 -9.659 1.00 96.62 73 TYR A C 1
ATOM 559 O O . TYR A 1 73 ? 3.971 -1.238 -10.537 1.00 96.62 73 TYR A O 1
ATOM 567 N N . CYS A 1 74 ? 2.699 -2.283 -9.022 1.00 97.00 74 CYS A N 1
ATOM 568 C CA . CYS A 1 74 ? 3.271 -3.599 -9.309 1.00 97.00 74 CYS A CA 1
ATOM 569 C C . CYS A 1 74 ? 3.056 -4.031 -10.769 1.00 97.00 74 CYS A C 1
ATOM 571 O O . CYS A 1 74 ? 3.940 -4.657 -11.355 1.00 97.00 74 CYS A O 1
ATOM 573 N N . LYS A 1 75 ? 1.890 -3.717 -11.353 1.00 95.25 75 LYS A N 1
ATOM 574 C CA . LYS A 1 75 ? 1.586 -4.021 -12.761 1.00 95.25 75 LYS A CA 1
ATOM 575 C C . LYS A 1 75 ? 2.441 -3.172 -13.693 1.00 95.25 75 LYS A C 1
ATOM 577 O O . LYS A 1 75 ? 3.081 -3.717 -14.586 1.00 95.25 75 LYS A O 1
ATOM 582 N N . GLU A 1 76 ? 2.488 -1.867 -13.445 1.00 93.62 76 GLU A N 1
ATOM 583 C CA . GLU A 1 76 ? 3.294 -0.932 -14.227 1.00 93.62 76 GLU A CA 1
ATOM 584 C C . GLU A 1 76 ? 4.777 -1.291 -14.170 1.00 93.62 76 GLU A C 1
ATOM 586 O O . GLU A 1 76 ? 5.414 -1.385 -15.209 1.00 93.62 76 GLU A O 1
ATOM 591 N N . LEU A 1 77 ? 5.318 -1.598 -12.990 1.00 95.38 77 LEU A N 1
ATOM 592 C CA . LEU A 1 77 ? 6.715 -1.996 -12.832 1.00 95.38 77 LEU A CA 1
ATOM 593 C C . LEU A 1 77 ? 7.068 -3.215 -13.699 1.00 95.38 77 LEU A C 1
ATOM 595 O O . LEU A 1 77 ? 8.098 -3.211 -14.366 1.00 95.38 77 LEU A O 1
ATOM 599 N N . LEU A 1 78 ? 6.210 -4.240 -13.738 1.00 95.25 78 LEU A N 1
ATOM 600 C CA . LEU A 1 78 ? 6.420 -5.399 -14.616 1.00 95.25 78 LEU A CA 1
ATOM 601 C C . LEU A 1 78 ? 6.378 -5.017 -16.097 1.00 95.25 78 LEU A C 1
ATOM 603 O O . LEU A 1 78 ? 7.194 -5.507 -16.874 1.00 95.25 78 LEU A O 1
ATOM 607 N N . ILE A 1 79 ? 5.456 -4.130 -16.475 1.00 92.00 79 ILE A N 1
ATOM 608 C CA . ILE A 1 79 ? 5.360 -3.603 -17.837 1.00 92.00 79 ILE A CA 1
ATOM 609 C C . ILE A 1 79 ? 6.650 -2.849 -18.204 1.00 92.00 79 ILE A C 1
ATOM 611 O O . ILE A 1 79 ? 7.202 -3.087 -19.275 1.00 92.00 79 ILE A O 1
ATOM 615 N N . GLN A 1 80 ? 7.160 -1.980 -17.327 1.00 91.38 80 GLN A N 1
ATOM 616 C CA . GLN A 1 80 ? 8.394 -1.232 -17.586 1.00 91.38 80 GLN A CA 1
ATOM 617 C C . GLN A 1 80 ? 9.620 -2.151 -17.682 1.00 91.38 80 GLN A C 1
ATOM 619 O O . GLN A 1 80 ? 10.517 -1.908 -18.483 1.00 91.38 80 GLN A O 1
ATOM 624 N N . VAL A 1 81 ? 9.667 -3.221 -16.887 1.00 92.88 81 VAL A N 1
ATOM 625 C CA . VAL A 1 81 ? 10.780 -4.183 -16.908 1.00 92.88 81 VAL A CA 1
ATOM 626 C C . VAL A 1 81 ? 10.797 -5.006 -18.194 1.00 92.88 81 VAL A C 1
ATOM 628 O O . VAL A 1 81 ? 11.872 -5.256 -18.731 1.00 92.88 81 VAL A O 1
ATOM 631 N N . ASP A 1 82 ? 9.632 -5.408 -18.701 1.00 90.88 82 ASP A N 1
ATOM 632 C CA . ASP A 1 82 ? 9.555 -6.299 -19.865 1.00 90.88 82 ASP A CA 1
ATOM 633 C C . ASP A 1 82 ? 9.565 -5.562 -21.201 1.00 90.88 82 ASP A C 1
ATOM 635 O O . ASP A 1 82 ? 10.062 -6.096 -22.190 1.00 90.88 82 ASP A O 1
ATOM 639 N N . PHE A 1 83 ? 9.029 -4.342 -21.232 1.00 86.00 83 PHE A N 1
ATOM 640 C CA . PHE A 1 83 ? 8.875 -3.565 -22.463 1.00 86.00 83 PHE A CA 1
ATOM 641 C C . PHE A 1 83 ? 9.707 -2.278 -22.479 1.00 86.00 83 PHE A C 1
ATOM 643 O O . PHE A 1 83 ? 9.688 -1.548 -23.466 1.00 86.00 83 PHE A O 1
ATOM 650 N N . GLY A 1 84 ? 10.435 -1.991 -21.400 1.00 85.19 84 GLY A N 1
ATOM 651 C CA . GLY A 1 84 ? 11.201 -0.764 -21.221 1.00 85.19 84 GLY A CA 1
ATOM 652 C C . GLY A 1 84 ? 10.366 0.413 -20.686 1.00 85.19 84 GLY A C 1
ATOM 653 O O . GLY A 1 84 ? 9.135 0.368 -20.686 1.00 85.19 84 GLY A O 1
ATOM 654 N N . PRO A 1 85 ? 11.021 1.498 -20.242 1.00 80.88 85 PRO A N 1
ATOM 655 C CA . PRO A 1 85 ? 10.388 2.728 -19.782 1.00 80.88 85 PRO A CA 1
ATOM 656 C C . PRO A 1 85 ? 9.465 3.367 -20.821 1.00 80.88 85 PRO A C 1
ATOM 658 O O . PRO A 1 85 ? 9.775 3.364 -22.012 1.00 80.88 85 PRO A O 1
ATOM 661 N N . SER A 1 86 ? 8.383 4.007 -20.375 1.00 69.38 86 SER A N 1
ATOM 662 C CA . SER A 1 86 ? 7.413 4.684 -21.251 1.00 69.38 86 SER A CA 1
ATOM 663 C C . SER A 1 86 ? 8.049 5.719 -22.197 1.00 69.38 86 SER A C 1
ATOM 665 O O . SER A 1 86 ? 7.638 5.811 -23.349 1.00 69.38 86 SER A O 1
ATOM 667 N N . PHE A 1 87 ? 9.085 6.454 -21.771 1.00 61.47 87 PHE A N 1
ATOM 668 C CA . PHE A 1 87 ? 9.786 7.415 -22.642 1.00 61.47 87 PHE A CA 1
ATOM 669 C C . PHE A 1 87 ? 10.778 6.758 -23.620 1.00 61.47 87 PHE A C 1
ATOM 671 O O . PHE A 1 87 ? 11.110 7.366 -24.629 1.00 61.47 87 PHE A O 1
ATOM 678 N N . MET A 1 88 ? 11.272 5.542 -23.341 1.00 60.81 88 MET A N 1
ATOM 679 C CA . MET A 1 88 ? 12.060 4.766 -24.319 1.00 60.81 88 MET A CA 1
ATOM 680 C C . MET A 1 88 ? 11.155 4.147 -25.387 1.00 60.81 88 MET A C 1
ATOM 682 O O . MET A 1 88 ? 11.595 3.810 -26.481 1.00 60.81 88 MET A O 1
ATOM 686 N N . ARG A 1 89 ? 9.881 4.003 -25.034 1.00 63.66 89 ARG A N 1
ATOM 687 C CA . ARG A 1 89 ? 8.827 3.353 -25.790 1.00 63.66 89 ARG A CA 1
ATOM 688 C C . ARG A 1 89 ? 8.116 4.275 -26.781 1.00 63.66 89 ARG A C 1
ATOM 690 O O . ARG A 1 89 ? 7.530 3.782 -27.727 1.00 63.66 89 ARG A O 1
ATOM 697 N N . THR A 1 90 ? 8.220 5.599 -26.674 1.00 61.09 90 THR A N 1
ATOM 698 C CA . THR A 1 90 ? 7.671 6.506 -27.706 1.00 61.09 90 THR A CA 1
ATOM 699 C C . THR A 1 90 ? 8.205 6.222 -29.116 1.00 61.09 90 THR A C 1
ATOM 701 O O . THR A 1 90 ? 7.562 6.623 -30.076 1.00 61.09 90 THR A O 1
ATOM 704 N N . SER A 1 91 ? 9.299 5.467 -29.265 1.00 58.06 91 SER A N 1
ATOM 705 C CA . SER A 1 91 ? 9.789 4.927 -30.541 1.00 58.06 91 SER A CA 1
ATOM 706 C C . SER A 1 91 ? 8.738 4.165 -31.362 1.00 58.06 91 SER A C 1
ATOM 708 O O . SER A 1 91 ? 8.691 4.378 -32.570 1.00 58.06 91 SER A O 1
ATOM 710 N N . PHE A 1 92 ? 7.835 3.386 -30.748 1.00 58.88 92 PHE A N 1
ATOM 711 C CA . PHE A 1 92 ? 6.779 2.685 -31.502 1.00 58.88 92 PHE A CA 1
ATOM 712 C C . PHE A 1 92 ? 5.700 3.602 -32.079 1.00 58.88 92 PHE A C 1
ATOM 714 O O . PHE A 1 92 ? 4.940 3.205 -32.955 1.00 58.88 92 PHE A O 1
ATOM 721 N N . GLN A 1 93 ? 5.624 4.853 -31.612 1.00 60.38 93 GLN A N 1
ATOM 722 C CA . GLN A 1 93 ? 4.772 5.861 -32.247 1.00 60.38 93 GLN A CA 1
ATOM 723 C C . GLN A 1 93 ? 5.378 6.375 -33.560 1.00 60.38 93 GLN A C 1
ATOM 725 O O . GLN A 1 93 ? 4.685 7.050 -34.315 1.00 60.38 93 GLN A O 1
ATOM 730 N N . PHE A 1 94 ? 6.654 6.076 -33.825 1.00 62.44 94 PHE A N 1
ATOM 731 C CA . PHE A 1 94 ? 7.400 6.584 -34.972 1.00 62.44 94 PHE A CA 1
ATOM 732 C C . PHE A 1 94 ? 7.826 5.499 -35.975 1.00 62.44 94 PHE A C 1
ATOM 734 O O . PHE A 1 94 ? 8.249 5.863 -37.069 1.00 62.44 94 PHE A O 1
ATOM 741 N N . ASP A 1 95 ? 7.735 4.206 -35.640 1.00 68.81 95 ASP A N 1
ATOM 742 C CA . ASP A 1 95 ? 8.257 3.104 -36.473 1.00 68.81 95 ASP A CA 1
ATOM 743 C C . ASP A 1 95 ? 7.199 2.097 -36.979 1.00 68.81 95 ASP A C 1
ATOM 745 O O . ASP A 1 95 ? 7.563 1.037 -37.490 1.00 68.81 95 ASP A O 1
ATOM 749 N N . ASP A 1 96 ? 5.905 2.421 -36.858 1.00 69.25 96 ASP A N 1
ATOM 750 C CA . ASP A 1 96 ? 4.758 1.570 -37.236 1.00 69.25 96 ASP A CA 1
ATOM 751 C C . ASP A 1 96 ? 4.729 0.175 -36.566 1.00 69.25 96 ASP A C 1
ATOM 753 O O . ASP A 1 96 ? 3.949 -0.701 -36.964 1.00 69.25 96 ASP A O 1
ATOM 757 N N . SER A 1 97 ? 5.535 -0.066 -35.523 1.00 69.75 97 SER A N 1
ATOM 758 C CA . SER A 1 97 ? 5.467 -1.316 -34.767 1.00 69.75 97 SER A CA 1
ATOM 759 C C . SER A 1 97 ? 4.200 -1.376 -33.897 1.00 69.75 97 SER A C 1
ATOM 761 O O . SER A 1 97 ? 3.789 -0.383 -33.287 1.00 69.75 97 SER A O 1
ATOM 763 N N . PRO A 1 98 ? 3.527 -2.542 -33.820 1.00 69.94 98 PRO A N 1
ATOM 764 C CA . PRO A 1 98 ? 2.341 -2.679 -32.988 1.00 69.94 98 PRO A CA 1
ATOM 765 C C . PRO A 1 98 ? 2.712 -2.522 -31.504 1.00 69.94 98 PRO A C 1
ATOM 767 O O . PRO A 1 98 ? 3.743 -3.047 -31.069 1.00 69.94 98 PRO A O 1
ATOM 770 N N . PRO A 1 99 ? 1.870 -1.850 -30.695 1.00 75.38 99 PRO A N 1
ATOM 771 C CA . PRO A 1 99 ? 2.140 -1.693 -29.275 1.00 75.38 99 PRO A CA 1
ATOM 772 C C . PRO A 1 99 ? 2.178 -3.063 -28.576 1.00 75.38 99 PRO A C 1
ATOM 774 O O . PRO A 1 99 ? 1.466 -3.988 -28.982 1.00 75.38 99 PRO A O 1
ATOM 777 N N . PRO A 1 100 ? 2.969 -3.210 -27.500 1.00 80.31 100 PRO A N 1
ATOM 778 C CA . PRO A 1 100 ? 3.034 -4.461 -26.756 1.00 80.31 100 PRO A CA 1
ATOM 779 C C . PRO A 1 100 ? 1.672 -4.831 -26.154 1.00 80.31 100 PRO A C 1
ATOM 781 O O . PRO A 1 100 ? 0.951 -3.969 -25.647 1.00 80.31 100 PRO A O 1
ATOM 784 N N . ASP A 1 101 ? 1.340 -6.126 -26.143 1.00 83.88 101 ASP A N 1
ATOM 785 C CA . ASP A 1 101 ? 0.139 -6.620 -25.463 1.00 83.88 101 ASP A CA 1
ATOM 786 C C . ASP A 1 101 ? 0.309 -6.538 -23.938 1.00 83.88 101 ASP A C 1
ATOM 788 O O . ASP A 1 101 ? 0.933 -7.388 -23.297 1.00 83.88 101 ASP A O 1
ATOM 792 N N . LEU A 1 102 ? -0.275 -5.499 -23.340 1.00 85.88 102 LEU A N 1
ATOM 793 C CA . LEU A 1 102 ? -0.222 -5.256 -21.897 1.00 85.88 102 LEU A CA 1
ATOM 794 C C . LEU A 1 102 ? -1.209 -6.127 -21.097 1.00 85.88 102 LEU A C 1
ATOM 796 O O . LEU A 1 102 ? -1.136 -6.165 -19.861 1.00 85.88 102 LEU A O 1
ATOM 800 N N . SER A 1 103 ? -2.126 -6.848 -21.757 1.00 84.62 103 SER A N 1
ATOM 801 C CA . SER A 1 103 ? -3.175 -7.639 -21.089 1.00 84.62 103 SER A CA 1
ATOM 802 C C . SER A 1 103 ? -2.606 -8.742 -20.188 1.00 84.62 103 SER A C 1
ATOM 804 O O . SER A 1 103 ? -3.198 -9.078 -19.155 1.00 84.62 103 SER A O 1
ATOM 806 N N . VAL A 1 104 ? -1.395 -9.215 -20.506 1.00 85.69 104 VAL A N 1
ATOM 807 C CA . VAL A 1 104 ? -0.621 -10.186 -19.718 1.00 85.69 104 VAL A CA 1
ATOM 808 C C . VAL A 1 104 ? -0.306 -9.706 -18.297 1.00 85.69 104 VAL A C 1
ATOM 810 O O . VAL A 1 104 ? 0.009 -10.531 -17.431 1.00 85.69 104 VAL A O 1
ATOM 813 N N . TYR A 1 105 ? -0.393 -8.397 -18.034 1.00 87.56 105 TYR A N 1
ATOM 814 C CA . TYR A 1 105 ? -0.202 -7.794 -16.712 1.00 87.56 105 TYR A CA 1
ATOM 815 C C . TYR A 1 105 ? -1.464 -7.141 -16.157 1.00 87.56 105 TYR A C 1
ATOM 817 O O . TYR A 1 105 ? -1.754 -7.308 -14.970 1.00 87.56 105 TYR A O 1
ATOM 825 N N . LEU A 1 106 ? -2.244 -6.451 -16.990 1.00 85.81 106 LEU A N 1
ATOM 826 C CA . LEU A 1 106 ? -3.407 -5.687 -16.528 1.00 85.81 106 LEU A CA 1
ATOM 827 C C . LEU A 1 106 ? -4.474 -6.568 -15.854 1.00 85.81 106 LEU A C 1
ATOM 829 O O . LEU A 1 106 ? -5.047 -6.164 -14.839 1.00 85.81 106 LEU A O 1
ATOM 833 N N . ASN A 1 107 ? -4.649 -7.802 -16.340 1.00 87.50 107 ASN A N 1
ATOM 834 C CA . ASN A 1 107 ? -5.646 -8.756 -15.837 1.00 87.50 107 ASN A CA 1
ATOM 835 C C . ASN A 1 107 ? -5.168 -9.604 -14.645 1.00 87.50 107 ASN A C 1
ATOM 837 O O . ASN A 1 107 ? -5.928 -10.421 -14.123 1.00 87.50 107 ASN A O 1
ATOM 841 N N . LYS A 1 108 ? -3.909 -9.461 -14.210 1.00 89.25 108 LYS A N 1
ATOM 842 C CA . LYS A 1 108 ? -3.390 -10.222 -13.064 1.00 89.25 108 LYS A CA 1
ATOM 843 C C . LYS A 1 108 ? -3.899 -9.634 -11.750 1.00 89.25 108 LYS A C 1
ATOM 845 O O . LYS A 1 108 ? -3.925 -8.420 -11.564 1.00 89.25 108 LYS A O 1
ATOM 850 N N . ASP A 1 109 ? -4.272 -10.506 -10.820 1.00 92.81 109 ASP A N 1
ATOM 851 C CA . ASP A 1 109 ? -4.502 -10.117 -9.431 1.00 92.81 109 ASP A CA 1
ATOM 852 C C . ASP A 1 109 ? -3.175 -9.784 -8.723 1.00 92.81 109 ASP A C 1
ATOM 854 O O . ASP A 1 109 ? -2.104 -10.239 -9.134 1.00 92.81 109 ASP A O 1
ATOM 858 N N . LEU A 1 110 ? -3.242 -9.024 -7.625 1.00 94.12 110 LEU A N 1
ATOM 859 C CA . LEU A 1 110 ? -2.057 -8.611 -6.865 1.00 94.12 110 LEU A CA 1
ATOM 860 C C . LEU A 1 110 ? -1.194 -9.796 -6.382 1.00 94.12 110 LEU A C 1
ATOM 862 O O . LEU A 1 110 ? 0.022 -9.654 -6.292 1.00 94.12 110 LEU A O 1
ATOM 866 N N . SER A 1 111 ? -1.775 -10.975 -6.115 1.00 94.81 111 SER A N 1
ATOM 867 C CA . SER A 1 111 ? -1.001 -12.167 -5.733 1.00 94.81 111 SER A CA 1
ATOM 868 C C . SER A 1 111 ? -0.035 -12.581 -6.841 1.00 94.81 111 SER A C 1
ATOM 870 O O . SER A 1 111 ? 1.174 -12.710 -6.620 1.00 94.81 111 SER A O 1
ATOM 872 N N . ARG A 1 112 ? -0.564 -12.722 -8.059 1.00 95.25 112 ARG A N 1
ATOM 873 C CA . ARG A 1 112 ? 0.209 -13.091 -9.249 1.00 95.25 112 ARG A CA 1
ATOM 874 C C . ARG A 1 112 ? 1.228 -12.016 -9.602 1.00 95.25 112 ARG A C 1
ATOM 876 O O . ARG A 1 112 ? 2.352 -12.351 -9.973 1.00 95.25 112 ARG A O 1
ATOM 883 N N . THR A 1 113 ? 0.869 -10.742 -9.452 1.00 96.00 113 THR A N 1
ATOM 884 C CA . THR A 1 113 ? 1.779 -9.621 -9.715 1.00 96.00 113 THR A CA 1
ATOM 885 C C . THR A 1 113 ? 2.957 -9.620 -8.735 1.00 96.00 113 THR A C 1
ATOM 887 O O . THR A 1 113 ? 4.106 -9.555 -9.164 1.00 96.00 113 THR A O 1
ATOM 890 N N . LEU A 1 114 ? 2.710 -9.798 -7.431 1.00 97.00 114 LEU A N 1
ATOM 891 C CA . LEU A 1 114 ? 3.769 -9.893 -6.415 1.00 97.00 114 LEU A CA 1
ATOM 892 C C . LEU A 1 114 ? 4.673 -11.115 -6.627 1.00 97.00 114 LEU A C 1
ATOM 894 O O . LEU A 1 114 ? 5.894 -11.017 -6.484 1.00 97.00 114 LEU A O 1
ATOM 898 N N . ALA A 1 115 ? 4.095 -12.263 -6.990 1.00 96.38 115 ALA A N 1
ATOM 899 C CA . ALA A 1 115 ? 4.866 -13.460 -7.319 1.00 96.38 115 ALA A CA 1
ATOM 900 C C . ALA A 1 115 ? 5.781 -13.230 -8.536 1.00 96.38 115 ALA A C 1
ATOM 902 O O . ALA A 1 115 ? 6.949 -13.626 -8.506 1.00 96.38 115 ALA A O 1
ATOM 903 N N . ALA A 1 116 ? 5.285 -12.538 -9.566 1.00 96.44 116 ALA A N 1
ATOM 904 C CA . ALA A 1 116 ? 6.073 -12.177 -10.740 1.00 96.44 116 ALA A CA 1
ATOM 905 C C . ALA A 1 116 ? 7.229 -11.224 -10.386 1.00 96.44 116 ALA A C 1
ATOM 907 O O . ALA A 1 116 ? 8.367 -11.494 -10.776 1.00 96.44 116 ALA A O 1
ATOM 908 N N . LEU A 1 117 ? 6.979 -10.181 -9.583 1.00 97.38 117 LEU A N 1
ATOM 909 C CA . LEU A 1 117 ? 8.028 -9.264 -9.113 1.00 97.38 117 LEU A CA 1
ATOM 910 C C . LEU A 1 117 ? 9.154 -10.005 -8.383 1.00 97.38 117 LEU A C 1
ATOM 912 O O . LEU A 1 117 ? 10.332 -9.789 -8.667 1.00 97.38 117 LEU A O 1
ATOM 916 N N . LYS A 1 118 ? 8.791 -10.926 -7.484 1.00 97.50 118 LYS A N 1
ATOM 917 C CA . LYS A 1 118 ? 9.756 -11.777 -6.781 1.00 97.50 118 LYS A CA 1
ATOM 918 C C . LYS A 1 118 ? 10.537 -12.668 -7.748 1.00 97.50 118 LYS A C 1
ATOM 920 O O . LYS A 1 118 ? 11.750 -12.770 -7.622 1.00 97.50 118 LYS A O 1
ATOM 925 N N . SER A 1 119 ? 9.865 -13.305 -8.711 1.00 97.06 119 SER A N 1
ATOM 926 C CA . SER A 1 119 ? 10.525 -14.194 -9.683 1.00 97.06 119 SER A CA 1
ATOM 927 C C . SER A 1 119 ? 11.541 -13.468 -10.572 1.00 97.06 119 SER A C 1
ATOM 929 O O . SER A 1 119 ? 12.539 -14.060 -10.970 1.00 97.06 119 SER A O 1
ATOM 931 N N . LYS A 1 120 ? 11.316 -12.173 -10.828 1.00 96.19 120 LYS A N 1
ATOM 932 C CA . LYS A 1 120 ? 12.223 -11.294 -11.577 1.00 96.19 120 LYS A CA 1
ATOM 933 C C . LYS A 1 120 ? 13.266 -10.601 -10.687 1.00 96.19 120 LYS A C 1
ATOM 935 O O . LYS A 1 120 ? 13.974 -9.726 -11.166 1.00 96.19 120 LYS A O 1
ATOM 940 N N . ASN A 1 121 ? 13.366 -10.968 -9.404 1.00 95.81 121 ASN A N 1
ATOM 941 C CA . ASN A 1 121 ? 14.263 -10.353 -8.414 1.00 95.81 121 ASN A CA 1
ATOM 942 C C . ASN A 1 121 ? 14.092 -8.827 -8.262 1.00 95.81 121 ASN A C 1
ATOM 944 O O . ASN A 1 121 ? 15.022 -8.133 -7.862 1.00 95.81 121 ASN A O 1
ATOM 948 N N . LEU A 1 122 ? 12.898 -8.299 -8.552 1.00 96.38 122 LEU A N 1
ATOM 949 C CA . LEU A 1 122 ? 12.583 -6.874 -8.375 1.00 96.38 122 LEU A CA 1
ATOM 950 C C . LEU A 1 122 ? 12.312 -6.534 -6.906 1.00 96.38 122 LEU A C 1
ATOM 952 O O . LEU A 1 122 ? 12.449 -5.388 -6.493 1.00 96.38 122 LEU A O 1
ATOM 956 N N . ILE A 1 123 ? 11.942 -7.543 -6.115 1.00 96.69 123 ILE A N 1
ATOM 957 C CA . ILE A 1 123 ? 11.759 -7.459 -4.667 1.00 96.69 123 ILE A CA 1
ATOM 958 C C . ILE A 1 123 ? 12.380 -8.682 -3.991 1.00 96.69 123 ILE A C 1
ATOM 960 O O . ILE A 1 123 ? 12.400 -9.777 -4.559 1.00 96.69 123 ILE A O 1
ATOM 964 N N . SER A 1 124 ? 12.842 -8.515 -2.750 1.00 95.62 124 SER A N 1
ATOM 965 C CA . SER A 1 124 ? 13.340 -9.627 -1.937 1.00 95.62 124 SER A CA 1
ATOM 966 C C . SER A 1 124 ? 12.211 -10.568 -1.499 1.00 95.62 124 SER A C 1
ATOM 968 O O . SER A 1 124 ? 11.018 -10.239 -1.541 1.00 95.62 124 SER A O 1
ATOM 970 N N . LYS A 1 125 ? 12.585 -11.759 -1.017 1.00 95.94 125 LYS A N 1
ATOM 971 C CA . LYS A 1 125 ? 11.636 -12.727 -0.446 1.00 95.94 125 LYS A CA 1
ATOM 972 C C . LYS A 1 125 ? 10.941 -12.159 0.794 1.00 95.94 125 LYS A C 1
ATOM 974 O O . LYS A 1 125 ? 9.769 -12.457 1.022 1.00 95.94 125 LYS A O 1
ATOM 979 N N . GLU A 1 126 ? 11.653 -11.366 1.580 1.00 95.00 126 GLU A N 1
ATOM 980 C CA . GLU A 1 126 ? 11.183 -10.719 2.802 1.00 95.00 126 GLU A CA 1
ATOM 981 C C . GLU A 1 126 ? 10.152 -9.640 2.466 1.00 95.00 126 GLU A C 1
ATOM 983 O O . GLU A 1 126 ? 9.044 -9.675 3.004 1.00 95.00 126 GLU A O 1
ATOM 988 N N . THR A 1 127 ? 10.463 -8.760 1.508 1.00 95.25 127 THR A N 1
ATOM 989 C CA . THR A 1 127 ? 9.527 -7.742 1.008 1.00 95.25 127 THR A CA 1
ATOM 990 C C . THR A 1 127 ? 8.278 -8.393 0.424 1.00 95.25 127 THR A C 1
ATOM 992 O O . THR A 1 127 ? 7.164 -8.000 0.766 1.00 95.25 127 THR A O 1
ATOM 995 N N . TRP A 1 128 ? 8.437 -9.450 -0.380 1.00 96.44 128 TRP A N 1
ATOM 996 C CA . TRP A 1 128 ? 7.302 -10.207 -0.909 1.00 96.44 128 TRP A CA 1
ATOM 997 C C . TRP A 1 128 ? 6.399 -10.755 0.203 1.00 96.44 128 TRP A C 1
ATOM 999 O O . TRP A 1 128 ? 5.191 -10.576 0.128 1.00 96.44 128 TRP A O 1
ATOM 1009 N N . LYS A 1 129 ? 6.955 -11.363 1.262 1.00 96.38 129 LYS A N 1
ATOM 1010 C CA . LYS A 1 129 ? 6.154 -11.878 2.392 1.00 96.38 129 LYS A CA 1
ATOM 1011 C C . LYS A 1 129 ? 5.356 -10.777 3.094 1.00 96.38 129 LYS A C 1
ATOM 1013 O O . LYS A 1 129 ? 4.216 -11.013 3.486 1.00 96.38 129 LYS A O 1
ATOM 1018 N N . ILE A 1 130 ? 5.953 -9.597 3.275 1.00 95.62 130 ILE A N 1
ATOM 1019 C CA . ILE A 1 130 ? 5.280 -8.450 3.900 1.00 95.62 130 ILE A CA 1
ATOM 1020 C C . ILE A 1 130 ? 4.116 -7.987 3.020 1.00 95.62 130 ILE A C 1
ATOM 1022 O O . ILE A 1 130 ? 2.992 -7.872 3.507 1.00 95.62 130 ILE A O 1
ATOM 1026 N N . LEU A 1 131 ? 4.360 -7.789 1.723 1.00 96.44 131 LEU A N 1
ATOM 1027 C CA . LEU A 1 131 ? 3.334 -7.351 0.775 1.00 96.44 131 LEU A CA 1
ATOM 1028 C C . LEU A 1 131 ? 2.229 -8.401 0.584 1.00 96.44 131 LEU A C 1
ATOM 1030 O O . LEU A 1 131 ? 1.062 -8.041 0.471 1.00 96.44 131 LEU A O 1
ATOM 1034 N N . ASP A 1 132 ? 2.564 -9.692 0.610 1.00 95.38 132 ASP A N 1
ATOM 1035 C CA . ASP A 1 132 ? 1.597 -10.793 0.522 1.00 95.38 132 ASP A CA 1
ATOM 1036 C C . ASP A 1 132 ? 0.665 -10.829 1.744 1.00 95.38 132 ASP A C 1
ATOM 1038 O O . ASP A 1 132 ? -0.552 -10.981 1.611 1.00 95.38 132 ASP A O 1
ATOM 1042 N N . LYS A 1 133 ? 1.224 -10.580 2.937 1.00 93.69 133 LYS A N 1
ATOM 1043 C CA . LYS A 1 133 ? 0.448 -10.392 4.169 1.00 93.69 133 LYS A CA 1
ATOM 1044 C C . LYS A 1 133 ? -0.449 -9.154 4.081 1.00 93.69 133 LYS A C 1
ATOM 1046 O O . LYS A 1 133 ? -1.610 -9.209 4.475 1.00 93.69 133 LYS A O 1
ATOM 1051 N N . TYR A 1 134 ? 0.069 -8.042 3.567 1.00 94.56 134 TYR A N 1
ATOM 1052 C CA . TYR A 1 134 ? -0.695 -6.803 3.396 1.00 94.56 134 TYR A CA 1
ATOM 1053 C C . TYR A 1 134 ? -1.799 -6.933 2.348 1.00 94.56 134 TYR A C 1
ATOM 1055 O O . TYR A 1 134 ? -2.881 -6.385 2.543 1.00 94.56 134 TYR A O 1
ATOM 1063 N N . ARG A 1 135 ? -1.592 -7.727 1.294 1.00 93.88 135 ARG A N 1
ATOM 1064 C CA . ARG A 1 135 ? -2.657 -8.096 0.359 1.00 93.88 135 ARG A CA 1
ATOM 1065 C C . ARG A 1 135 ? -3.801 -8.803 1.090 1.00 93.88 135 ARG A C 1
ATOM 1067 O O . ARG A 1 135 ? -4.956 -8.461 0.864 1.00 93.88 135 ARG A O 1
ATOM 1074 N N . ASP A 1 136 ? -3.495 -9.784 1.940 1.00 90.75 136 ASP A N 1
ATOM 1075 C CA . ASP A 1 136 ? -4.529 -10.547 2.655 1.00 90.75 136 ASP A CA 1
ATOM 1076 C C . ASP A 1 136 ? -5.312 -9.672 3.646 1.00 90.75 136 ASP A C 1
ATOM 1078 O O . ASP A 1 136 ? -6.536 -9.714 3.690 1.00 90.75 136 ASP A O 1
ATOM 1082 N N . ILE A 1 137 ? -4.608 -8.828 4.401 1.00 91.06 137 ILE A N 1
ATOM 1083 C CA . ILE A 1 137 ? -5.220 -8.018 5.460 1.00 91.06 137 ILE A CA 1
ATOM 1084 C C . ILE A 1 137 ? -5.847 -6.735 4.903 1.00 91.06 137 ILE A C 1
ATOM 1086 O O . ILE A 1 137 ? -7.029 -6.476 5.112 1.00 91.06 137 ILE A O 1
ATOM 1090 N N . PHE A 1 138 ? -5.061 -5.911 4.207 1.00 93.75 138 PHE A N 1
ATOM 1091 C CA . PHE A 1 138 ? -5.497 -4.586 3.769 1.00 93.75 138 PHE A CA 1
ATOM 1092 C C . PHE A 1 138 ? -6.258 -4.647 2.454 1.00 93.75 138 PHE A C 1
ATOM 1094 O O . PHE A 1 138 ? -7.386 -4.168 2.392 1.00 93.75 138 PHE A O 1
ATOM 1101 N N . ARG A 1 139 ? -5.684 -5.250 1.406 1.00 90.88 139 ARG A N 1
ATOM 1102 C CA . ARG A 1 139 ? -6.343 -5.278 0.091 1.00 90.88 139 ARG A CA 1
ATOM 1103 C C . ARG A 1 139 ? -7.635 -6.076 0.146 1.00 90.88 139 ARG A C 1
ATOM 1105 O O . ARG A 1 139 ? -8.675 -5.539 -0.209 1.00 90.88 139 ARG A O 1
ATOM 1112 N N . ASN A 1 140 ? -7.596 -7.331 0.588 1.00 91.19 140 ASN A N 1
ATOM 1113 C CA . ASN A 1 140 ? -8.799 -8.164 0.617 1.00 91.19 140 ASN A CA 1
ATOM 1114 C C . ASN A 1 140 ? -9.782 -7.704 1.703 1.00 91.19 140 ASN A C 1
ATOM 1116 O O . ASN A 1 140 ? -10.973 -7.608 1.423 1.00 91.19 140 ASN A O 1
ATOM 1120 N N . GLY A 1 141 ? -9.290 -7.361 2.899 1.00 91.19 141 GLY A N 1
ATOM 1121 C CA . GLY A 1 141 ? -10.142 -6.898 3.995 1.00 91.19 141 GLY A CA 1
ATOM 1122 C C . GLY A 1 141 ? -10.861 -5.583 3.691 1.00 91.19 141 GLY A C 1
ATOM 1123 O O . GLY A 1 141 ? -12.075 -5.501 3.850 1.00 91.19 141 GLY A O 1
ATOM 1124 N N . PHE A 1 142 ? -10.160 -4.558 3.198 1.00 93.50 142 PHE A N 1
ATOM 1125 C CA . PHE A 1 142 ? -10.775 -3.246 2.952 1.00 93.50 142 PHE A CA 1
ATOM 1126 C C . PHE A 1 142 ? -11.487 -3.137 1.594 1.00 93.50 142 PHE A C 1
ATOM 1128 O O . PHE A 1 142 ? -12.315 -2.245 1.446 1.00 93.50 142 PHE A O 1
ATOM 1135 N N . ALA A 1 143 ? -11.256 -4.041 0.628 1.00 87.94 143 ALA A N 1
ATOM 1136 C CA . ALA A 1 143 ? -11.964 -4.016 -0.664 1.00 87.94 143 ALA A CA 1
ATOM 1137 C C . ALA A 1 143 ? -13.486 -4.200 -0.535 1.00 87.94 143 ALA A C 1
ATOM 1139 O O . ALA A 1 143 ? -14.245 -3.603 -1.294 1.00 87.94 143 ALA A O 1
ATOM 1140 N N . HIS A 1 144 ? -13.930 -5.010 0.428 1.00 86.00 144 HIS A N 1
ATOM 1141 C CA . HIS A 1 144 ? -15.351 -5.225 0.727 1.00 86.00 144 HIS A CA 1
ATOM 1142 C C . HIS A 1 144 ? -15.730 -4.789 2.143 1.00 86.00 144 HIS A C 1
ATOM 1144 O O . HIS A 1 144 ? -16.833 -5.084 2.593 1.00 86.00 144 HIS A O 1
ATOM 1150 N N . TYR A 1 145 ? -14.818 -4.097 2.835 1.00 87.62 145 TYR A N 1
ATOM 1151 C CA . TYR A 1 145 ? -14.957 -3.752 4.247 1.00 87.62 145 TYR A CA 1
ATOM 1152 C C . TYR A 1 145 ? -15.342 -4.984 5.091 1.00 87.62 145 TYR A C 1
ATOM 1154 O O . TYR A 1 145 ? -16.323 -4.964 5.825 1.00 87.62 145 TYR A O 1
ATOM 1162 N N . ASP A 1 146 ? -14.599 -6.085 4.948 1.00 92.38 146 ASP A N 1
ATOM 1163 C CA . ASP A 1 146 ? -14.847 -7.352 5.642 1.00 92.38 146 ASP A CA 1
ATOM 1164 C C . ASP A 1 146 ? -14.139 -7.362 7.010 1.00 92.38 146 ASP A C 1
ATOM 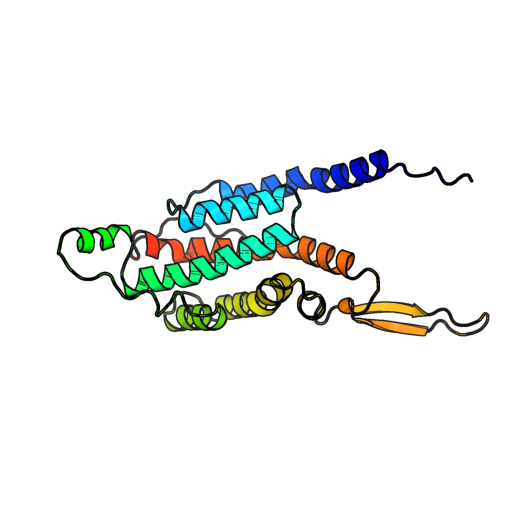1166 O O . ASP A 1 146 ? -12.915 -7.552 7.080 1.00 92.38 146 ASP A O 1
ATOM 1170 N N . PRO A 1 147 ? -14.868 -7.205 8.132 1.00 90.62 147 PRO A N 1
ATOM 1171 C CA . PRO A 1 147 ? -14.235 -7.132 9.438 1.00 90.62 147 PRO A CA 1
ATOM 1172 C C . PRO A 1 147 ? -13.605 -8.454 9.880 1.00 90.62 147 PRO A C 1
ATOM 1174 O O . PRO A 1 147 ? -12.676 -8.430 10.687 1.00 90.62 147 PRO A O 1
ATOM 1177 N N . ALA A 1 148 ? -14.070 -9.600 9.369 1.00 90.75 148 ALA A N 1
ATOM 1178 C CA . ALA A 1 148 ? -13.507 -10.902 9.717 1.00 90.75 148 ALA A CA 1
ATOM 1179 C C . ALA A 1 148 ? -12.084 -11.062 9.167 1.00 90.75 148 ALA A C 1
ATOM 1181 O O . ALA A 1 148 ? -11.234 -11.665 9.828 1.00 90.75 148 ALA A O 1
ATOM 1182 N N . LEU A 1 149 ? -11.809 -10.474 7.998 1.00 91.19 149 LEU A N 1
ATOM 1183 C CA . LEU A 1 149 ? -10.467 -10.400 7.421 1.00 91.19 149 LEU A CA 1
ATOM 1184 C C . LEU A 1 149 ? -9.614 -9.313 8.084 1.00 91.19 149 LEU A C 1
ATOM 1186 O O . LEU A 1 149 ? -8.471 -9.581 8.457 1.00 91.19 149 LEU A O 1
ATOM 1190 N N . ILE A 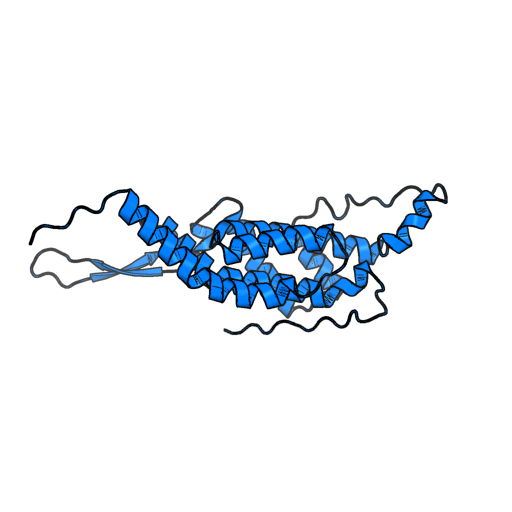1 150 ? -10.167 -8.110 8.278 1.00 92.44 150 ILE A N 1
ATOM 1191 C CA . ILE A 1 150 ? -9.433 -6.969 8.855 1.00 92.44 150 ILE A CA 1
ATOM 1192 C C . ILE A 1 150 ? -8.987 -7.269 10.291 1.00 92.44 150 ILE A C 1
ATOM 1194 O O . ILE A 1 150 ? -7.838 -7.033 10.660 1.00 92.44 150 ILE A O 1
ATOM 1198 N N . LEU A 1 151 ? -9.891 -7.817 11.104 1.00 90.44 151 LEU A N 1
ATOM 1199 C CA . LEU A 1 151 ? -9.674 -8.082 12.528 1.00 90.44 151 LEU A CA 1
ATOM 1200 C C . LEU A 1 151 ? -9.297 -9.547 12.787 1.00 90.44 151 LEU A C 1
ATOM 1202 O O . LEU A 1 151 ? -9.476 -10.059 13.897 1.00 90.44 151 LEU A O 1
ATOM 1206 N N . LYS A 1 152 ? -8.796 -10.247 11.764 1.00 87.88 152 LYS A N 1
ATOM 1207 C CA . LYS A 1 152 ? -8.433 -11.663 11.840 1.00 87.88 152 LYS A CA 1
ATOM 1208 C C . LYS A 1 152 ? -7.405 -11.903 12.945 1.00 87.88 152 LYS A C 1
ATOM 1210 O O . LYS A 1 152 ? -6.318 -11.331 12.943 1.00 87.88 152 LYS A O 1
ATOM 1215 N N . GLY A 1 153 ? -7.752 -12.783 13.882 1.00 85.06 153 GLY A N 1
ATOM 1216 C CA . GLY A 1 153 ? -6.902 -13.125 15.025 1.00 85.06 153 GLY A CA 1
ATOM 1217 C C . GLY A 1 153 ? -6.831 -12.054 16.118 1.00 85.06 153 GLY A C 1
ATOM 1218 O O . GLY A 1 153 ? -6.064 -12.226 17.062 1.00 85.06 153 GLY A O 1
ATOM 1219 N N . LEU A 1 154 ? -7.610 -10.969 16.020 1.00 86.81 154 LEU A N 1
ATOM 1220 C CA . LEU A 1 154 ? -7.732 -9.984 17.089 1.00 86.81 154 LEU A CA 1
ATOM 1221 C C . LEU A 1 154 ? -8.903 -10.348 18.002 1.00 86.81 154 LEU A C 1
ATOM 1223 O O . LEU A 1 154 ? -10.056 -10.459 17.571 1.00 86.81 154 LEU A O 1
ATOM 1227 N N . THR A 1 155 ? -8.600 -10.493 19.285 1.00 86.12 155 THR A N 1
ATOM 1228 C CA . THR A 1 155 ? -9.562 -10.850 20.324 1.00 86.12 155 THR A CA 1
ATOM 1229 C C . THR A 1 155 ? -9.634 -9.776 21.404 1.00 86.12 155 THR A C 1
ATOM 1231 O O . THR A 1 155 ? -8.718 -8.971 21.588 1.00 86.12 155 THR A O 1
ATOM 1234 N N . TYR A 1 156 ? -10.745 -9.758 22.135 1.00 80.12 156 TYR A N 1
ATOM 1235 C CA . TYR A 1 156 ? -10.905 -8.944 23.332 1.00 80.12 156 TYR A CA 1
ATOM 1236 C C . TYR A 1 156 ? -11.462 -9.793 24.475 1.00 80.12 156 TYR A C 1
ATOM 1238 O O . TYR A 1 156 ? -12.285 -10.689 24.265 1.00 80.12 156 TYR A O 1
ATOM 1246 N N . LYS A 1 157 ? -10.997 -9.511 25.695 1.00 80.50 157 LYS A N 1
ATOM 1247 C CA . LYS A 1 157 ? -11.424 -10.209 26.910 1.00 80.50 157 LYS A CA 1
ATOM 1248 C C . LYS A 1 157 ? -12.567 -9.445 27.555 1.00 80.50 157 LYS A C 1
ATOM 1250 O O . LYS A 1 157 ? -12.363 -8.338 28.045 1.00 80.50 157 LYS A O 1
ATOM 1255 N N . ILE A 1 158 ? -13.744 -10.053 27.593 1.00 75.62 158 ILE A N 1
ATOM 1256 C CA . ILE A 1 158 ? -14.884 -9.521 28.334 1.00 75.62 158 ILE A CA 1
ATOM 1257 C C . ILE A 1 158 ? -15.011 -10.227 29.681 1.00 75.62 158 ILE A C 1
ATOM 1259 O O . ILE A 1 158 ? -14.779 -11.432 29.796 1.00 75.62 158 ILE A O 1
ATOM 1263 N N . SER A 1 159 ? -15.398 -9.465 30.696 1.00 77.25 159 SER A N 1
ATOM 1264 C CA . SER A 1 159 ? -15.842 -10.000 31.979 1.00 77.25 159 SER A CA 1
ATOM 1265 C C . SER A 1 159 ? -17.356 -10.148 31.919 1.00 77.25 159 SER A C 1
ATOM 1267 O O . SER A 1 159 ? -18.072 -9.149 31.889 1.00 77.25 159 SER A O 1
ATOM 1269 N N . VAL A 1 160 ? -17.846 -11.383 31.868 1.00 73.88 160 VAL A N 1
ATOM 1270 C CA . VAL A 1 160 ? -19.277 -11.674 31.926 1.00 73.88 160 VAL A CA 1
ATOM 1271 C C . VAL A 1 160 ? -19.664 -11.724 33.395 1.00 73.88 160 VAL A C 1
ATOM 1273 O O . VAL A 1 160 ? -19.276 -12.633 34.131 1.00 73.88 160 VAL A O 1
ATOM 1276 N N . MET A 1 161 ? -20.392 -10.701 33.831 1.00 64.12 161 MET A N 1
ATOM 1277 C CA . MET A 1 161 ? -20.965 -10.673 35.167 1.00 64.12 161 MET A CA 1
ATOM 1278 C C . MET A 1 161 ? -22.177 -11.603 35.166 1.00 64.12 161 MET A C 1
ATOM 1280 O O . MET A 1 161 ? -23.149 -11.360 34.450 1.00 64.12 161 MET A O 1
ATOM 1284 N N . LYS A 1 162 ? -22.082 -12.705 35.909 1.00 62.91 162 LYS A N 1
ATOM 1285 C CA . LYS A 1 162 ? -23.234 -13.563 36.188 1.00 62.91 162 LYS A CA 1
ATOM 1286 C C . LYS A 1 162 ? -24.016 -13.004 37.384 1.00 62.91 162 LYS A C 1
ATOM 1288 O O . LYS A 1 162 ? -23.639 -11.973 37.942 1.00 62.91 162 LYS A O 1
ATOM 1293 N N . MET A 1 163 ? -25.142 -13.638 37.712 1.00 69.44 163 MET A N 1
ATOM 1294 C CA . MET A 1 163 ? -26.050 -13.238 38.795 1.00 69.44 163 MET A CA 1
ATOM 1295 C C . MET A 1 163 ? -25.298 -12.922 40.108 1.00 69.44 163 MET A C 1
ATOM 1297 O O . MET A 1 163 ? -24.209 -13.457 40.333 1.00 69.44 163 MET A O 1
ATOM 1301 N N . PRO A 1 164 ? -25.850 -12.068 40.994 1.00 64.94 164 PRO A N 1
ATOM 1302 C CA . PRO A 1 164 ? -25.184 -11.688 42.239 1.00 64.94 164 PRO A CA 1
ATOM 1303 C C . PRO A 1 164 ? -24.751 -12.918 43.053 1.00 64.94 164 PRO A C 1
ATOM 1305 O O . PRO A 1 164 ? -25.586 -13.737 43.424 1.00 64.94 164 PRO A O 1
ATOM 1308 N N . GLY A 1 165 ? -23.447 -13.040 43.327 1.00 70.81 165 GLY A N 1
ATOM 1309 C CA . GLY A 1 165 ? -22.854 -14.175 44.050 1.00 70.81 165 GLY A CA 1
ATOM 1310 C C . GLY A 1 165 ? -22.105 -15.184 43.172 1.00 70.81 165 GLY A C 1
ATOM 1311 O O . GLY A 1 165 ? -21.373 -16.016 43.706 1.00 70.81 165 GLY A O 1
ATOM 1312 N N . GLU A 1 166 ? -22.216 -15.092 41.845 1.00 70.75 166 GLU A N 1
ATOM 1313 C CA . GLU A 1 166 ? -21.448 -15.935 40.928 1.00 70.75 166 GLU A CA 1
ATOM 1314 C C . GLU A 1 166 ? -20.084 -15.320 40.560 1.00 70.75 166 GLU A C 1
ATOM 1316 O O . GLU A 1 166 ? -19.951 -14.096 40.440 1.00 70.75 166 GLU A O 1
ATOM 1321 N N . PRO A 1 167 ? -19.043 -16.151 40.356 1.00 70.69 167 PRO A N 1
ATOM 1322 C CA . PRO A 1 167 ? -17.728 -15.671 39.955 1.00 70.69 167 PRO A CA 1
ATOM 1323 C C . PRO A 1 167 ? -17.770 -15.048 38.554 1.00 70.69 167 PRO A C 1
ATOM 1325 O O . PRO A 1 167 ? -18.380 -15.584 37.628 1.00 70.69 167 PRO A O 1
ATOM 1328 N N . ILE A 1 168 ? -17.072 -13.922 38.393 1.00 76.69 168 ILE A N 1
ATOM 1329 C CA . ILE A 1 168 ? -16.909 -13.248 37.100 1.00 76.69 168 ILE A CA 1
ATOM 1330 C C . ILE A 1 168 ? -16.179 -14.190 36.138 1.00 76.69 168 ILE A C 1
ATOM 1332 O O . ILE A 1 168 ? -15.022 -14.552 36.367 1.00 76.69 168 ILE A O 1
ATOM 1336 N N . GLU A 1 169 ? -16.829 -14.543 35.031 1.00 78.75 169 GLU A N 1
ATOM 1337 C CA . GLU A 1 169 ? -16.229 -15.370 33.987 1.00 78.75 169 GLU A CA 1
ATOM 1338 C C . GLU A 1 169 ? -15.547 -14.472 32.949 1.00 78.75 169 GLU A C 1
ATOM 1340 O O . GLU A 1 169 ? -16.161 -13.558 32.397 1.00 78.75 169 GLU A O 1
ATOM 1345 N N . LYS A 1 170 ? -14.264 -14.718 32.665 1.00 79.50 170 LYS A N 1
ATOM 1346 C CA . LYS A 1 170 ? -13.556 -14.031 31.578 1.00 79.50 170 LYS A CA 1
ATOM 1347 C C . LYS A 1 170 ? -13.702 -14.841 30.298 1.00 79.50 170 LYS A C 1
ATOM 1349 O O . LYS A 1 170 ? -13.196 -15.956 30.227 1.00 79.50 170 LYS A O 1
ATOM 1354 N N . LYS A 1 171 ? -14.337 -14.261 29.282 1.00 81.56 171 LYS A N 1
ATOM 1355 C CA . LYS A 1 171 ? -14.483 -14.871 27.957 1.00 81.56 171 LYS A CA 1
ATOM 1356 C C . LYS A 1 171 ? -13.692 -14.081 26.924 1.00 81.56 171 LYS A C 1
ATOM 1358 O O . LYS A 1 171 ? -13.692 -12.852 26.934 1.00 81.56 171 LYS A O 1
ATOM 1363 N N . GLU A 1 172 ? -13.026 -14.794 26.028 1.00 83.88 172 GLU A N 1
ATOM 1364 C CA . GLU A 1 172 ? -12.331 -14.209 24.887 1.00 83.88 172 GLU A CA 1
ATOM 1365 C C . GLU A 1 172 ? -13.243 -14.274 23.659 1.00 83.88 172 GLU A C 1
ATOM 1367 O O .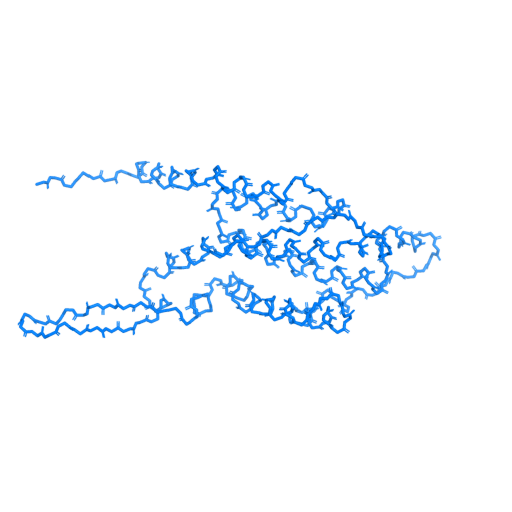 GLU A 1 172 ? -13.777 -15.333 23.328 1.00 83.88 172 GLU A O 1
ATOM 1372 N N . LEU A 1 173 ? -13.477 -13.126 23.027 1.00 81.56 173 LEU A N 1
ATOM 1373 C CA . LEU A 1 173 ? -14.315 -13.005 21.835 1.00 81.56 173 LEU A CA 1
ATOM 1374 C C . LEU A 1 173 ? -13.509 -12.405 20.690 1.00 81.56 173 LEU A C 1
ATOM 1376 O O . LEU A 1 173 ? -12.662 -11.537 20.908 1.00 81.56 173 LEU A O 1
ATOM 1380 N N . ASN A 1 174 ? -13.802 -12.830 19.462 1.00 84.56 174 ASN A N 1
ATOM 1381 C CA . ASN A 1 174 ? -13.212 -12.214 18.280 1.00 84.56 174 ASN A CA 1
ATOM 1382 C C . ASN A 1 174 ? -13.801 -10.818 18.054 1.00 84.56 174 ASN A C 1
ATOM 1384 O O . ASN A 1 174 ? -15.020 -10.636 18.079 1.00 84.56 174 ASN A O 1
ATOM 1388 N N . LEU A 1 175 ? -12.942 -9.841 17.760 1.00 82.69 175 LEU A N 1
ATOM 1389 C CA . LEU A 1 175 ? -13.342 -8.440 17.578 1.00 82.69 175 LEU A CA 1
ATOM 1390 C C . LEU A 1 175 ? -14.275 -8.212 16.375 1.00 82.69 175 LEU A C 1
ATOM 1392 O O . LEU A 1 175 ? -15.011 -7.231 16.356 1.00 82.69 175 LEU A O 1
ATOM 1396 N N . HIS A 1 176 ? -14.305 -9.120 15.397 1.00 83.81 176 HIS A N 1
ATOM 1397 C CA . HIS A 1 176 ? -15.243 -9.034 14.271 1.00 83.81 176 HIS A CA 1
ATOM 1398 C C . HIS A 1 176 ? -16.668 -9.511 14.604 1.00 83.81 176 HIS A C 1
ATOM 1400 O O . HIS A 1 176 ? -17.563 -9.358 13.780 1.00 83.81 176 HIS A O 1
ATOM 1406 N N . GLN A 1 177 ? -16.892 -10.092 15.789 1.00 82.38 177 GLN A N 1
ATOM 1407 C CA . GLN A 1 177 ? -18.183 -10.660 16.207 1.00 82.38 177 GLN A CA 1
ATOM 1408 C C . GLN A 1 177 ? -18.916 -9.795 17.246 1.00 82.38 177 GLN A C 1
ATOM 1410 O O . GLN A 1 177 ? -19.936 -10.222 17.785 1.00 82.38 177 GLN A O 1
ATOM 1415 N N . ILE A 1 178 ? -18.400 -8.602 17.565 1.00 76.25 178 ILE A N 1
ATOM 1416 C CA . ILE A 1 178 ? -18.961 -7.733 18.609 1.00 76.25 178 ILE A CA 1
ATOM 1417 C C . ILE A 1 178 ? -19.712 -6.521 18.023 1.00 76.25 178 ILE A C 1
ATOM 1419 O O . ILE A 1 178 ? -19.355 -6.049 16.944 1.00 76.25 178 ILE A O 1
ATOM 1423 N N . PRO A 1 179 ? -20.712 -5.956 18.736 1.00 68.94 179 PRO A N 1
ATOM 1424 C CA . PRO A 1 179 ? -21.528 -4.847 18.229 1.00 68.94 179 PRO A CA 1
ATOM 1425 C C . PRO A 1 179 ? -20.767 -3.589 17.745 1.00 68.94 179 PRO A C 1
ATOM 1427 O O . PRO A 1 179 ? -21.174 -3.038 16.724 1.00 68.94 179 PRO A O 1
ATOM 1430 N N . PRO A 1 180 ? -19.658 -3.119 18.365 1.00 79.38 180 PRO A N 1
ATOM 1431 C CA . PRO A 1 180 ? -18.919 -1.950 17.871 1.00 79.38 180 PRO A CA 1
ATOM 1432 C C . PRO A 1 180 ? -17.814 -2.305 16.854 1.00 79.38 180 PRO A C 1
ATOM 1434 O O . PRO A 1 180 ? -16.744 -1.694 16.860 1.00 79.38 180 PRO A O 1
ATOM 1437 N N . VAL A 1 181 ? -18.040 -3.285 15.972 1.00 85.31 181 VAL A N 1
ATOM 1438 C CA . VAL A 1 181 ? -17.029 -3.767 15.009 1.00 85.31 181 VAL A CA 1
ATOM 1439 C C . VAL A 1 181 ? -16.438 -2.655 14.128 1.00 85.31 181 VAL A C 1
ATOM 1441 O O . VAL A 1 181 ? -15.236 -2.652 13.877 1.00 85.31 181 VAL A O 1
ATOM 1444 N N . GLY A 1 182 ? -17.234 -1.656 13.732 1.00 85.75 182 GLY A N 1
ATOM 1445 C CA . GLY A 1 182 ? -16.750 -0.519 12.937 1.00 85.75 182 GLY A CA 1
ATOM 1446 C C . GLY A 1 182 ? -15.709 0.341 13.667 1.00 85.75 182 GLY A C 1
ATOM 1447 O O . GLY A 1 182 ? -14.733 0.771 13.057 1.00 85.75 182 GLY A O 1
ATOM 1448 N N . LEU A 1 183 ? -15.853 0.528 14.986 1.00 85.19 183 LEU A N 1
ATOM 1449 C CA . LEU A 1 183 ? -14.855 1.241 15.796 1.00 85.19 183 LEU A CA 1
ATOM 1450 C C . LEU A 1 183 ? -13.556 0.438 15.909 1.00 85.19 183 LEU A C 1
ATOM 1452 O O . LEU A 1 183 ? -12.471 1.013 15.869 1.00 85.19 183 LEU A O 1
ATOM 1456 N N . ALA A 1 184 ? -13.656 -0.890 16.013 1.00 87.69 184 ALA A N 1
ATOM 1457 C CA . ALA A 1 184 ? -12.487 -1.764 16.023 1.00 87.69 184 ALA A CA 1
ATOM 1458 C C . ALA A 1 184 ? -11.747 -1.743 14.674 1.00 87.69 184 ALA A C 1
ATOM 1460 O O . ALA A 1 184 ? -10.517 -1.692 14.660 1.00 87.69 184 ALA A O 1
ATOM 1461 N N . VAL A 1 185 ? -12.480 -1.737 13.553 1.00 91.50 185 VAL A N 1
ATOM 1462 C CA . VAL A 1 185 ? -11.905 -1.581 12.207 1.00 91.50 185 VAL A CA 1
ATOM 1463 C C . VAL A 1 185 ? -11.208 -0.229 12.059 1.00 91.50 185 VAL A C 1
ATOM 1465 O O . VAL A 1 185 ? -10.074 -0.197 11.587 1.00 91.50 185 VAL A O 1
ATOM 1468 N N . GLU A 1 186 ? -11.823 0.871 12.499 1.00 90.12 186 GLU A N 1
ATOM 1469 C CA . GLU A 1 186 ? -11.198 2.198 12.408 1.00 90.12 186 GLU A CA 1
ATOM 1470 C C . GLU A 1 186 ? -9.942 2.293 13.289 1.00 90.12 186 GLU A C 1
ATOM 1472 O O . GLU A 1 186 ? -8.899 2.735 12.817 1.00 90.12 186 GLU A O 1
ATOM 1477 N N . ALA A 1 187 ? -9.980 1.787 14.527 1.00 89.19 187 ALA A N 1
ATOM 1478 C CA . ALA A 1 187 ? -8.803 1.752 15.400 1.00 89.19 187 ALA A CA 1
ATOM 1479 C C . ALA A 1 187 ? -7.673 0.881 14.819 1.00 89.19 187 ALA A C 1
ATOM 1481 O O . ALA A 1 187 ? -6.489 1.219 14.912 1.00 89.19 187 ALA A O 1
ATOM 1482 N N . PHE A 1 188 ? -8.028 -0.242 14.185 1.00 92.94 188 PHE A N 1
ATOM 1483 C CA . PHE A 1 188 ? -7.076 -1.050 13.434 1.00 92.94 188 PHE A CA 1
ATOM 1484 C C . PHE A 1 188 ? -6.477 -0.255 12.268 1.00 92.94 188 PHE A C 1
ATOM 1486 O O . PHE A 1 188 ? -5.260 -0.268 12.080 1.00 92.94 188 PHE A O 1
ATOM 1493 N N . ALA A 1 189 ? -7.308 0.450 11.504 1.00 94.62 189 ALA A N 1
ATOM 1494 C CA . ALA A 1 189 ? -6.874 1.257 10.376 1.00 94.62 189 ALA A CA 1
ATOM 1495 C C . ALA A 1 189 ? -5.914 2.372 10.831 1.00 94.62 189 ALA A C 1
ATOM 1497 O O . ALA A 1 189 ? -4.818 2.487 10.284 1.00 94.62 189 ALA A O 1
ATOM 1498 N N . GLU A 1 190 ? -6.260 3.123 11.882 1.00 92.12 190 GLU A N 1
ATOM 1499 C CA . GLU A 1 190 ? -5.426 4.187 12.466 1.00 92.12 190 GLU A CA 1
ATOM 1500 C C . GLU A 1 190 ? -4.040 3.691 12.873 1.00 92.12 190 GLU A C 1
ATOM 1502 O O . GLU A 1 190 ? -3.032 4.327 12.559 1.00 92.12 190 GLU A O 1
ATOM 1507 N N . LYS A 1 191 ? -3.975 2.518 13.509 1.00 92.31 191 LYS A N 1
ATOM 1508 C CA . LYS A 1 191 ? -2.711 1.927 13.956 1.00 92.31 191 LYS A CA 1
ATOM 1509 C C . LYS A 1 191 ? -1.805 1.487 12.802 1.00 92.31 191 LYS A C 1
ATOM 1511 O O . LYS A 1 191 ? -0.589 1.440 12.970 1.00 92.31 191 LYS A O 1
ATOM 1516 N N . ASN A 1 192 ? -2.374 1.121 11.654 1.00 95.06 192 ASN A N 1
ATOM 1517 C CA . ASN A 1 192 ? -1.640 0.414 10.603 1.00 95.06 192 ASN A CA 1
ATOM 1518 C C . ASN A 1 192 ? -1.460 1.207 9.299 1.00 95.06 192 ASN A C 1
ATOM 1520 O O . ASN A 1 192 ? -0.557 0.883 8.527 1.00 95.06 192 ASN A O 1
ATOM 1524 N N . ALA A 1 193 ? -2.275 2.232 9.035 1.00 95.75 193 ALA A N 1
ATOM 1525 C CA . ALA A 1 193 ? -2.284 2.922 7.744 1.00 95.75 193 ALA A CA 1
ATOM 1526 C C . ALA A 1 193 ? -0.934 3.554 7.386 1.00 95.75 193 ALA A C 1
ATOM 1528 O O . ALA A 1 193 ? -0.478 3.403 6.257 1.00 95.75 193 ALA A O 1
ATOM 1529 N N . TRP A 1 194 ? -0.263 4.200 8.346 1.00 95.62 194 TRP A N 1
ATOM 1530 C CA . TRP A 1 194 ? 1.051 4.808 8.106 1.00 95.62 194 TRP A CA 1
ATOM 1531 C C . TRP A 1 194 ? 2.103 3.772 7.720 1.00 95.62 194 TRP A C 1
ATOM 1533 O O . TRP A 1 194 ? 2.793 3.919 6.716 1.00 95.62 194 TRP A O 1
ATOM 1543 N N . LEU A 1 195 ? 2.183 2.687 8.496 1.00 96.12 195 LEU A N 1
ATOM 1544 C CA . LEU A 1 195 ? 3.098 1.583 8.230 1.00 96.12 195 LEU A CA 1
ATOM 1545 C C . LEU A 1 195 ? 2.861 1.000 6.832 1.00 96.12 195 LEU A C 1
ATOM 1547 O O . LEU A 1 195 ? 3.818 0.716 6.109 1.00 96.12 195 LEU A O 1
ATOM 1551 N N . TYR A 1 196 ? 1.595 0.822 6.450 1.00 97.19 196 TYR A N 1
ATOM 1552 C CA . TYR A 1 196 ? 1.253 0.308 5.133 1.00 97.19 196 TYR A CA 1
ATOM 1553 C C . TYR A 1 196 ? 1.670 1.278 4.020 1.00 97.19 196 TYR A C 1
ATOM 1555 O O . TYR A 1 196 ? 2.388 0.867 3.107 1.00 97.19 196 TYR A O 1
ATOM 1563 N N . LEU A 1 197 ? 1.310 2.559 4.145 1.00 96.88 197 LEU A N 1
ATOM 1564 C CA . LEU A 1 197 ? 1.651 3.608 3.185 1.00 96.88 197 LEU A CA 1
ATOM 1565 C C . LEU A 1 197 ? 3.168 3.719 2.978 1.00 96.88 197 LEU A C 1
ATOM 1567 O O . LEU A 1 197 ? 3.634 3.658 1.844 1.00 96.88 197 LEU A O 1
ATOM 1571 N N . VAL A 1 198 ? 3.950 3.775 4.061 1.00 96.75 198 VAL A N 1
ATOM 1572 C CA . VAL A 1 198 ? 5.423 3.819 4.003 1.00 96.75 198 VAL A CA 1
ATOM 1573 C C . VAL A 1 198 ? 6.009 2.558 3.374 1.00 96.75 198 VAL A C 1
ATOM 1575 O O . VAL A 1 198 ? 7.000 2.626 2.653 1.00 96.75 198 VAL A O 1
ATOM 1578 N N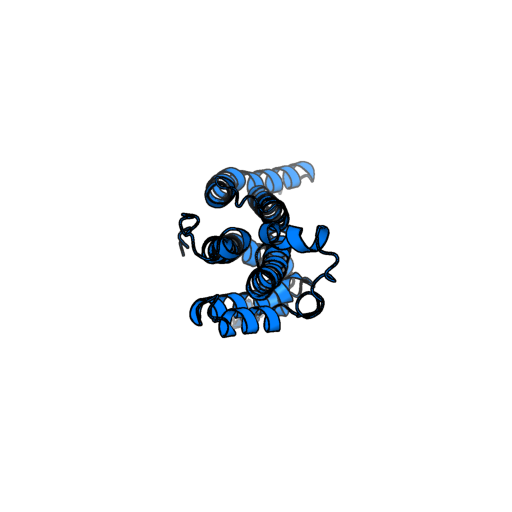 . THR A 1 199 ? 5.409 1.391 3.614 1.00 96.94 199 THR A N 1
ATOM 1579 C CA . THR A 1 199 ? 5.890 0.146 3.000 1.00 96.94 199 THR A CA 1
ATOM 1580 C C . THR A 1 199 ? 5.714 0.171 1.481 1.00 96.94 199 THR A C 1
ATOM 1582 O O . THR A 1 199 ? 6.628 -0.225 0.758 1.00 96.94 199 THR A O 1
ATOM 1585 N N . VAL A 1 200 ? 4.562 0.643 0.993 1.00 97.56 200 VAL A N 1
ATOM 1586 C CA . VAL A 1 200 ? 4.310 0.797 -0.449 1.00 97.56 200 VAL A CA 1
ATOM 1587 C C . VAL A 1 200 ? 5.206 1.882 -1.041 1.00 97.56 200 VAL A C 1
ATOM 1589 O O . VAL A 1 200 ? 5.801 1.673 -2.092 1.00 97.56 200 VAL A O 1
ATOM 1592 N N . GLU A 1 201 ? 5.385 2.995 -0.340 1.00 97.00 201 GLU A N 1
ATOM 1593 C CA . GLU A 1 201 ? 6.286 4.062 -0.770 1.00 97.00 201 GLU A CA 1
ATOM 1594 C C . GLU A 1 201 ? 7.738 3.582 -0.895 1.00 97.00 201 GLU A C 1
ATOM 1596 O O . GLU A 1 201 ? 8.404 3.834 -1.895 1.00 97.00 201 GLU A O 1
ATOM 1601 N N . ASN A 1 202 ? 8.234 2.819 0.079 1.00 96.12 202 ASN A N 1
ATOM 1602 C CA . ASN A 1 202 ? 9.586 2.268 0.032 1.00 96.12 202 ASN A CA 1
ATOM 1603 C C . ASN A 1 202 ? 9.764 1.235 -1.085 1.00 96.12 202 ASN A C 1
ATOM 1605 O O . ASN A 1 202 ? 10.836 1.174 -1.690 1.00 96.12 202 ASN A O 1
ATOM 1609 N N . LEU A 1 203 ? 8.721 0.454 -1.398 1.00 96.94 203 LEU A N 1
ATOM 1610 C CA . LEU A 1 203 ? 8.713 -0.377 -2.601 1.00 96.94 203 LEU A CA 1
ATOM 1611 C C . LEU A 1 203 ? 8.929 0.498 -3.842 1.00 96.94 203 LEU A C 1
ATOM 1613 O O . LEU A 1 203 ? 9.834 0.202 -4.625 1.00 96.94 203 LEU A O 1
ATOM 1617 N N . ILE A 1 204 ? 8.161 1.584 -3.981 1.00 96.81 204 ILE A N 1
ATOM 1618 C CA . ILE A 1 204 ? 8.270 2.499 -5.121 1.00 96.81 204 ILE A CA 1
ATOM 1619 C C . ILE A 1 204 ? 9.678 3.091 -5.198 1.00 96.81 204 ILE A C 1
ATOM 1621 O O . ILE A 1 204 ? 10.359 2.899 -6.201 1.00 96.81 204 ILE A O 1
ATOM 1625 N N . ARG A 1 205 ? 10.174 3.704 -4.120 1.00 95.44 205 ARG A N 1
ATOM 1626 C CA . ARG A 1 205 ? 11.527 4.289 -4.043 1.00 95.44 205 ARG A CA 1
ATOM 1627 C C . ARG A 1 205 ? 12.612 3.304 -4.467 1.00 95.44 205 ARG A C 1
ATOM 1629 O O . ARG A 1 205 ? 13.480 3.641 -5.266 1.00 95.44 205 ARG A O 1
ATOM 1636 N N . SER A 1 206 ? 12.517 2.057 -4.006 1.00 94.62 206 SER A N 1
ATOM 1637 C CA . SER A 1 206 ? 13.502 1.015 -4.318 1.00 94.62 206 SER A CA 1
ATOM 1638 C C . SER A 1 206 ? 13.467 0.509 -5.765 1.00 94.62 206 SER A C 1
ATOM 1640 O O . SER A 1 206 ? 14.406 -0.168 -6.191 1.00 94.62 206 SER A O 1
ATOM 1642 N N . THR A 1 207 ? 12.407 0.798 -6.529 1.00 95.50 207 THR A N 1
ATOM 1643 C CA . THR A 1 207 ? 12.201 0.238 -7.878 1.00 95.50 207 THR A CA 1
ATOM 1644 C C . THR A 1 207 ? 11.823 1.270 -8.948 1.00 95.50 207 THR A C 1
ATOM 1646 O O . THR A 1 207 ? 11.786 0.937 -10.130 1.00 95.50 207 THR A O 1
ATOM 1649 N N . ILE A 1 208 ? 11.660 2.550 -8.604 1.00 94.56 208 ILE A N 1
ATOM 1650 C CA . ILE A 1 208 ? 11.241 3.603 -9.544 1.00 94.56 208 ILE A CA 1
ATOM 1651 C C . ILE A 1 208 ? 12.235 3.839 -10.689 1.00 94.56 208 ILE A C 1
ATOM 1653 O O . ILE A 1 208 ? 11.836 4.286 -11.759 1.00 94.56 208 ILE A O 1
ATOM 1657 N N . ARG A 1 209 ? 13.506 3.441 -10.535 1.00 92.75 209 ARG A N 1
ATOM 1658 C CA . ARG A 1 209 ? 14.515 3.487 -11.610 1.00 92.75 209 ARG A CA 1
ATOM 1659 C C . ARG A 1 209 ? 14.056 2.831 -12.915 1.00 92.75 209 ARG A C 1
ATOM 1661 O O . ARG A 1 209 ? 14.424 3.292 -13.987 1.00 92.75 209 ARG A O 1
ATOM 1668 N N . TYR A 1 210 ? 13.211 1.798 -12.844 1.00 92.81 210 TYR A N 1
ATOM 1669 C CA . TYR A 1 210 ? 12.705 1.106 -14.033 1.00 92.81 210 TYR A CA 1
ATOM 1670 C C . TYR A 1 210 ? 11.739 1.951 -14.875 1.00 92.81 210 TYR A C 1
ATOM 1672 O O . TYR A 1 210 ? 11.523 1.627 -16.035 1.00 92.81 210 TYR A O 1
ATOM 1680 N N . PHE A 1 211 ? 11.190 3.036 -14.327 1.00 91.31 211 PHE A N 1
ATOM 1681 C CA . PHE A 1 211 ? 10.350 3.991 -15.059 1.00 91.31 211 PHE A CA 1
ATOM 1682 C C . PHE A 1 211 ? 11.170 5.070 -15.773 1.00 91.31 211 PHE A C 1
ATOM 1684 O O . PHE A 1 211 ? 10.659 5.736 -16.670 1.00 91.31 211 PHE A O 1
ATOM 1691 N N . HIS A 1 212 ? 12.438 5.208 -15.385 1.00 87.81 212 HIS A N 1
ATOM 1692 C CA . HIS A 1 212 ? 13.386 6.190 -15.898 1.00 87.81 212 HIS A CA 1
ATOM 1693 C C . HIS A 1 212 ? 14.552 5.451 -16.558 1.00 87.81 212 HIS A C 1
ATOM 1695 O O . HIS A 1 212 ? 14.442 4.946 -17.665 1.00 87.81 212 HIS A O 1
ATOM 1701 N N . ASN A 1 213 ? 15.673 5.290 -15.869 1.00 85.19 213 ASN A N 1
ATOM 1702 C CA . ASN A 1 213 ? 16.787 4.507 -16.376 1.00 85.19 213 ASN A CA 1
ATOM 1703 C C . ASN A 1 213 ? 17.115 3.370 -15.396 1.00 85.19 213 ASN A C 1
ATOM 1705 O O . ASN A 1 213 ? 17.626 3.650 -14.312 1.00 85.19 213 ASN A O 1
ATOM 1709 N N . PRO A 1 214 ? 16.886 2.092 -15.763 1.00 86.00 214 PRO A N 1
ATOM 1710 C CA . PRO A 1 214 ? 17.175 0.953 -14.892 1.00 86.00 214 PRO A CA 1
ATOM 1711 C C . PRO A 1 214 ? 18.631 0.864 -14.411 1.00 86.00 214 PRO A C 1
ATOM 1713 O O . PRO A 1 214 ? 18.886 0.231 -13.387 1.00 86.00 214 PRO A O 1
ATOM 1716 N N . GLY A 1 215 ? 19.573 1.461 -15.151 1.00 84.62 215 GLY A N 1
ATOM 1717 C CA . GLY A 1 215 ? 21.000 1.479 -14.829 1.00 84.62 215 GLY A CA 1
ATOM 1718 C C . GLY A 1 215 ? 21.442 2.644 -13.940 1.00 84.62 215 GLY A C 1
ATOM 1719 O O . GLY A 1 215 ? 22.611 2.690 -13.568 1.00 84.62 215 GLY A O 1
ATOM 1720 N N . ILE A 1 216 ? 20.545 3.578 -13.606 1.00 83.88 216 ILE A N 1
ATOM 1721 C CA . ILE A 1 216 ? 20.852 4.753 -12.782 1.00 83.88 216 ILE A CA 1
ATOM 1722 C C . ILE A 1 216 ? 20.038 4.677 -11.492 1.00 83.88 216 ILE A C 1
ATOM 1724 O O . ILE A 1 216 ? 18.817 4.521 -11.519 1.00 83.88 216 ILE A O 1
ATOM 1728 N N . ASP A 1 217 ? 20.716 4.791 -10.352 1.00 84.44 217 ASP A N 1
ATOM 1729 C CA . ASP A 1 217 ? 20.043 4.956 -9.067 1.00 84.44 217 ASP A CA 1
ATOM 1730 C C . ASP A 1 217 ? 19.398 6.354 -9.008 1.00 84.44 217 ASP A C 1
ATOM 1732 O O . ASP A 1 217 ? 20.106 7.352 -9.162 1.00 84.44 217 ASP A O 1
ATOM 1736 N N . PRO A 1 218 ? 18.074 6.458 -8.803 1.00 81.75 218 PRO A N 1
ATOM 1737 C CA . PRO A 1 218 ? 17.386 7.736 -8.720 1.00 81.75 218 PRO A CA 1
ATOM 1738 C C . PRO A 1 218 ? 17.714 8.518 -7.437 1.00 81.75 218 PRO A C 1
ATOM 1740 O O . PRO A 1 218 ? 17.316 9.674 -7.331 1.00 81.75 218 PRO A O 1
ATOM 1743 N N . GLY A 1 219 ? 18.420 7.923 -6.467 1.00 84.06 219 GLY A N 1
ATOM 1744 C CA . GLY A 1 219 ? 18.901 8.621 -5.271 1.00 84.06 219 GLY A CA 1
ATOM 1745 C C . GLY A 1 219 ? 17.837 8.845 -4.191 1.00 84.06 219 GLY A C 1
ATOM 1746 O O . GLY A 1 219 ? 18.068 9.602 -3.249 1.00 84.06 219 GLY A O 1
ATOM 1747 N N . PHE A 1 220 ? 16.679 8.187 -4.293 1.00 89.00 220 PHE A N 1
ATOM 1748 C CA . PHE A 1 220 ? 15.622 8.286 -3.287 1.00 89.00 220 PHE A CA 1
ATOM 1749 C C . PHE A 1 220 ? 15.972 7.484 -2.032 1.00 89.00 220 PHE A C 1
ATOM 1751 O O . PHE A 1 220 ? 16.141 6.264 -2.071 1.00 89.00 220 PHE A O 1
ATOM 1758 N N . SER A 1 221 ? 16.015 8.165 -0.887 1.00 88.88 221 SER A N 1
ATOM 1759 C CA . SER A 1 221 ? 16.252 7.516 0.405 1.00 88.88 221 SER A CA 1
ATOM 1760 C C . SER A 1 221 ? 15.032 6.716 0.867 1.00 88.88 221 SER A C 1
ATOM 1762 O O . SER A 1 221 ? 13.891 7.140 0.682 1.00 88.88 221 SER A O 1
ATOM 1764 N N . ILE A 1 222 ? 15.271 5.569 1.508 1.00 92.31 222 ILE A N 1
ATOM 1765 C CA . ILE A 1 222 ? 14.225 4.749 2.132 1.00 92.31 222 ILE A CA 1
ATOM 1766 C C . ILE A 1 222 ? 13.743 5.423 3.419 1.00 92.31 222 ILE A C 1
ATOM 1768 O O . ILE A 1 222 ? 14.543 5.789 4.280 1.00 92.31 222 ILE A O 1
ATOM 1772 N N . ILE A 1 223 ? 12.426 5.545 3.570 1.00 91.06 223 ILE A N 1
ATOM 1773 C CA . ILE A 1 223 ? 11.801 6.125 4.758 1.00 91.06 223 ILE A CA 1
ATOM 1774 C C . ILE A 1 223 ? 11.836 5.085 5.889 1.00 91.06 223 ILE A C 1
ATOM 1776 O O . ILE A 1 223 ? 11.391 3.948 5.691 1.00 91.06 223 ILE A O 1
ATOM 1780 N N . PRO A 1 224 ? 12.338 5.431 7.087 1.00 87.50 224 PRO A N 1
ATOM 1781 C CA . PRO A 1 224 ? 12.416 4.492 8.194 1.00 87.50 224 PRO A CA 1
ATOM 1782 C C . PRO A 1 224 ? 11.024 4.071 8.670 1.00 87.50 224 PRO A C 1
ATOM 1784 O O . PRO A 1 224 ? 10.116 4.884 8.849 1.00 87.50 224 PRO A O 1
ATOM 1787 N N . ILE A 1 225 ? 10.875 2.773 8.925 1.00 81.25 225 ILE A N 1
ATOM 1788 C CA . ILE A 1 225 ? 9.676 2.207 9.537 1.00 81.25 225 ILE A CA 1
ATOM 1789 C C . ILE A 1 225 ? 9.888 2.201 11.054 1.00 81.25 225 ILE A C 1
ATOM 1791 O O . ILE A 1 225 ? 10.480 1.269 11.600 1.00 81.25 225 ILE A O 1
ATOM 1795 N N . ASN A 1 226 ? 9.416 3.244 11.736 1.00 63.47 226 ASN A N 1
ATOM 1796 C CA . ASN A 1 226 ? 9.384 3.262 13.199 1.00 63.47 226 ASN A CA 1
ATOM 1797 C C . ASN A 1 226 ? 8.233 2.364 13.680 1.00 63.47 226 ASN A C 1
ATOM 1799 O O . ASN A 1 226 ? 7.093 2.542 13.247 1.00 63.47 226 ASN A O 1
ATOM 1803 N N . LYS A 1 227 ? 8.554 1.368 14.513 1.00 48.75 227 LYS A N 1
ATOM 1804 C CA . LYS A 1 227 ? 7.585 0.453 15.137 1.00 48.75 227 LYS A CA 1
ATOM 1805 C C . LYS A 1 227 ? 7.042 1.012 16.441 1.00 48.75 227 LYS A C 1
ATOM 1807 O O . LYS A 1 227 ? 7.843 1.631 17.172 1.00 48.75 227 LYS A O 1
#

Sequence (227 aa):
MKETEMTREKLLSSILMGKFSSAVVRLAQAQLITAESFMVPEIDIPRMEACNCYVIGAISACITLTNHLLERYCKELLIQVDFGPSFMRTSFQFDDSPPPDLSVYLNKDLSRTLAALKSKNLISKETWKILDKYRDIFRNGFAHYDPALILKGLTYKISVMKMPGEPIEKKELNLHQIPPVGLAVEAFAEKNAWLYLVTVENLIRSTIRYFHNPGIDPGFSIIPINK

Organism: NCBI:txid354630